Protein AF-0000000072256636 (afdb_homodimer)

InterPro domains:
  IPR011194 Uncharacterised protein family UPF0306 [PIRSF009554] (1-139)
  IPR011576 Pyridoxamine 5'-phosphate oxidase, N-terminal [PF01243] (2-122)
  IPR012349 FMN-binding split barrel [G3DSA:2.30.110.10] (3-125)

Foldseek 3Di:
DVVVQVVVVQPFFKKKKWADDPNRIDIDMFGWHQDVVQQKTKTWDACPDPVNVRLVVPQKMKIKDFDDDPPQLAGKMKTFIFGKDFDDDPVQVVSLVSVCVPDPDPCSVVTTMMIGHTAKMKMQHSPVPGRDMDIDGNVVVD/DVVVQVVVVQPFFKKKKWADDPNRIDIDMFGWHQDVVQQKTKTWDACPDPVNVRLVVPQKMKIKDFDDDPPQLAGKMKTFIFGKDFDDDPVQVVSLVSVCVPDPDPCSVVTTMMIGHTQKMKMQHSPVPGRDMDIDGNVVVD

pLDDT: mean 94.65, std 9.48, range [36.25, 98.94]

Organism: Glaesserella parasuis serovar 5 (strain SH0165) (NCBI:txid557723)

Radius of gyration: 18.42 Å; Cα contacts (8 Å, |Δi|>4): 667; chains: 2; bounding box: 42×52×39 Å

Nearest PDB structures (foldseek):
  5bnc-assembly1_B  TM=7.525E-01  e=1.285E-09  Mycolicibacterium smegmatis MC2 155
  6vna-assembly1_A  TM=7.660E-01  e=2.355E-07  Paracoccus denitrificans PD1222
  2fhq-assembly1_B  TM=7.717E-01  e=4.229E-06  Bacteroides thetaiotaomicron VPI-5482
  5jab-assembly1_B  TM=7.656E-01  e=4.504E-06  Mycobacterium tuberculosis H37Rv
  5jab-assembly2_D  TM=7.595E-01  e=6.989E-06  Mycobacterium tuberculosis H37Rv

Sequence (284 aa):
MQKRIFNFIQKKYLCTISCAKNNIPWSNAFYYVFDEDNLRLIFVTSLTTYHSQVMLENPNISGTIFVPTRFHPSLQGVQFTGKARKLEGDEKNIARELYKKEYSHELIDKLSIWEAKLEYARLIDNSLGLFSVIEWNGEEYFMQKRIFNFIQKKYLCTISCAKNNIPWSNAFYYVFDEDNLRLIFVTSLTTYHSQVMLENPNISGTIFVPTRFHPSLQGVQFTGKARKLEGDEKNIARELYKKEYSHELIDKLSIWEAKLEYARLIDNSLGLFSVIEWNGEEYF

Secondary structure (DSSP, 8-state):
-THHHHHHHHH--EEEEEEEETTEEEEEEEE-EEEGGGTEEEEEE-TTSHHHHHHHH--EEEEEEE---S-GGG-EEEEEEEEEEE--HHHHHHHHHHHHHH---GGGGTSEEEEEEEEEEEEEEGGGSTT-EEEEETTTT-/-THHHHHHHHH--EEEEEEEETTEEEEEEEE-EEEGGGTEEEEEE-TTSHHHHHHHH--EEEEEEE---S-GGG-EEEEEEEEEEE--HHHHHHHHHHHHHH---GGGGTSEEEEEEEEEEEEEEGGGSTT-EEEEETTTT-

Solvent-accessible surface area (backbone atoms only — not comparable to full-atom values): 14800 Å² total; per-residue (Å²): 120,61,58,58,52,53,53,52,55,58,75,50,47,49,31,39,45,24,29,21,55,94,35,37,26,48,36,45,75,42,62,42,40,66,40,72,93,71,43,25,37,36,35,72,47,50,74,84,40,69,66,46,51,38,32,74,75,31,33,39,24,12,17,40,36,60,63,78,70,90,54,60,59,68,38,44,36,36,34,34,33,30,37,37,43,79,49,56,71,69,61,25,53,53,50,49,51,59,41,47,74,78,44,90,53,83,60,63,79,77,34,44,44,31,36,38,36,54,41,34,38,34,28,41,34,17,77,80,35,82,80,31,71,49,71,44,53,59,66,70,81,104,122,61,58,58,51,53,53,52,55,58,74,50,48,49,31,41,46,24,31,20,54,93,35,37,28,48,37,44,74,42,62,44,40,65,40,72,94,72,42,23,38,36,35,70,48,50,74,83,40,68,67,45,52,37,31,74,75,30,32,39,25,12,19,40,36,61,62,81,70,90,53,62,60,69,38,44,36,36,34,36,33,30,38,38,43,80,50,57,71,68,61,25,54,54,51,48,51,60,44,48,74,76,42,90,53,83,60,61,79,78,34,42,46,33,34,37,35,57,41,34,39,35,29,42,33,16,76,80,35,82,81,31,70,49,72,44,53,58,66,72,78,103

Structure (mmCIF, N/CA/C/O backbone):
data_AF-0000000072256636-model_v1
#
loop_
_entity.id
_entity.type
_entity.pdbx_description
1 polymer "Pyridoxamine 5'-phosphate oxidase N-terminal domain-containing protein"
#
loop_
_atom_site.group_PDB
_atom_site.id
_atom_site.type_symbol
_atom_site.label_atom_id
_atom_site.label_alt_id
_atom_site.label_comp_id
_atom_site.label_asym_id
_atom_site.label_entity_id
_atom_site.label_seq_id
_atom_site.pdbx_PDB_ins_code
_atom_site.Cartn_x
_atom_site.Cartn_y
_atom_site.Cartn_z
_atom_site.occupancy
_atom_site.B_iso_or_equiv
_atom_site.auth_seq_id
_atom_site.auth_comp_id
_atom_site.auth_asym_id
_atom_site.auth_atom_id
_atom_site.pdbx_PDB_model_num
ATOM 1 N N . MET A 1 1 ? 20.984 14.289 0.039 1 55.97 1 MET A N 1
ATOM 2 C CA . MET A 1 1 ? 20.578 13.016 -0.55 1 55.97 1 MET A CA 1
ATOM 3 C C . MET A 1 1 ? 19.234 12.555 0.004 1 55.97 1 MET A C 1
ATOM 5 O O . MET A 1 1 ? 18.359 12.133 -0.752 1 55.97 1 MET A O 1
ATOM 9 N N . GLN A 1 2 ? 18.875 12.977 1.219 1 81.06 2 GLN A N 1
ATOM 10 C CA . GLN A 1 2 ? 17.609 12.656 1.869 1 81.06 2 GLN A CA 1
ATOM 11 C C . GLN A 1 2 ? 16.484 13.539 1.353 1 81.06 2 GLN A C 1
ATOM 13 O O . GLN A 1 2 ? 15.312 13.141 1.365 1 81.06 2 GLN A O 1
ATOM 18 N N . LYS A 1 3 ? 16.906 14.5 0.642 1 91.12 3 LYS A N 1
ATOM 19 C CA . LYS A 1 3 ? 15.93 15.453 0.118 1 91.12 3 LYS A CA 1
ATOM 20 C C . LYS A 1 3 ? 15.133 14.844 -1.035 1 91.12 3 LYS A C 1
ATOM 22 O O . LYS A 1 3 ? 13.969 15.195 -1.249 1 91.12 3 LYS A O 1
ATOM 27 N N . ARG A 1 4 ? 15.719 13.922 -1.743 1 94.75 4 ARG A N 1
ATOM 28 C CA . ARG A 1 4 ? 15.078 13.297 -2.893 1 94.75 4 ARG A CA 1
ATOM 29 C C . ARG A 1 4 ? 13.844 12.508 -2.465 1 94.75 4 ARG A C 1
ATOM 31 O O . ARG A 1 4 ? 12.828 12.492 -3.17 1 94.75 4 ARG A O 1
ATOM 38 N N . ILE A 1 5 ? 13.977 11.883 -1.295 1 97.56 5 ILE A N 1
ATOM 39 C CA . ILE A 1 5 ? 12.852 11.125 -0.763 1 97.56 5 ILE A CA 1
ATOM 40 C C . ILE A 1 5 ? 11.672 12.055 -0.49 1 97.56 5 ILE A C 1
ATOM 42 O O . ILE A 1 5 ? 10.547 11.789 -0.92 1 97.56 5 ILE A O 1
ATOM 46 N N . PHE A 1 6 ? 11.945 13.125 0.121 1 97.75 6 PHE A N 1
ATOM 47 C CA . PHE A 1 6 ? 10.898 14.055 0.524 1 97.75 6 PHE A CA 1
ATOM 48 C C . PHE A 1 6 ? 10.32 14.773 -0.688 1 97.75 6 PHE A 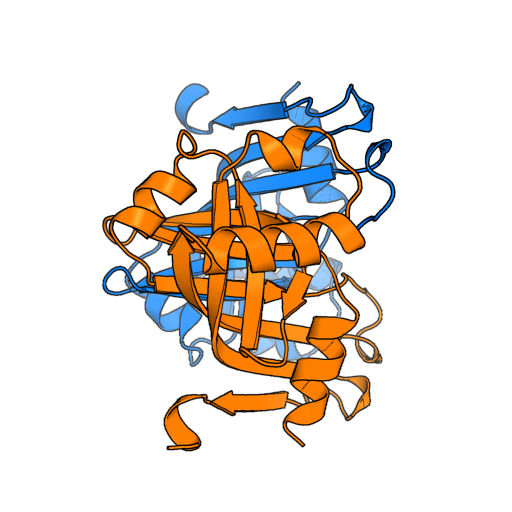C 1
ATOM 50 O O . PHE A 1 6 ? 9.117 15.039 -0.739 1 97.75 6 PHE A O 1
ATOM 57 N N . ASN A 1 7 ? 11.148 15.086 -1.691 1 97.88 7 ASN A N 1
ATOM 58 C CA . ASN A 1 7 ? 10.648 15.664 -2.938 1 97.88 7 ASN A CA 1
ATOM 59 C C . ASN A 1 7 ? 9.68 14.719 -3.645 1 97.88 7 ASN A C 1
ATOM 61 O O . ASN A 1 7 ? 8.664 15.164 -4.18 1 97.88 7 ASN A O 1
ATOM 65 N N . PHE A 1 8 ? 10.078 13.438 -3.641 1 98.44 8 PHE A N 1
ATOM 66 C CA . PHE A 1 8 ? 9.203 12.453 -4.254 1 98.44 8 PHE A CA 1
ATOM 67 C C . PHE A 1 8 ? 7.855 12.406 -3.539 1 98.44 8 PHE A C 1
ATOM 69 O O . PHE A 1 8 ? 6.805 12.461 -4.18 1 98.44 8 PHE A O 1
ATOM 76 N N . ILE A 1 9 ? 7.902 12.328 -2.191 1 98.62 9 ILE A N 1
ATOM 77 C CA . ILE A 1 9 ? 6.691 12.242 -1.384 1 98.62 9 ILE A CA 1
ATOM 78 C C . ILE A 1 9 ? 5.824 13.477 -1.627 1 98.62 9 ILE A C 1
ATOM 80 O O . ILE A 1 9 ? 4.602 13.375 -1.754 1 98.62 9 ILE A O 1
ATOM 84 N N . GLN A 1 10 ? 6.445 14.602 -1.71 1 98.31 10 GLN A N 1
ATOM 85 C CA . GLN A 1 10 ? 5.75 15.875 -1.904 1 98.31 10 GLN A CA 1
ATOM 86 C C . GLN A 1 10 ? 5.016 15.898 -3.242 1 98.31 10 GLN A C 1
ATOM 88 O O . GLN A 1 10 ? 3.939 16.484 -3.354 1 98.31 10 GLN A O 1
ATOM 93 N N . LYS A 1 11 ? 5.508 15.273 -4.27 1 97.94 11 LYS A N 1
ATOM 94 C CA . LYS A 1 11 ? 4.961 15.312 -5.625 1 97.94 11 LYS A CA 1
ATOM 95 C C . LYS A 1 11 ? 3.803 14.328 -5.773 1 97.94 11 LYS A C 1
ATOM 97 O O . LYS A 1 11 ? 3.041 14.398 -6.742 1 97.94 11 LYS A O 1
ATOM 102 N N . LYS A 1 12 ? 3.74 13.406 -4.922 1 98.38 12 LYS A N 1
ATOM 103 C CA . LYS A 1 12 ? 2.664 12.422 -4.961 1 98.38 12 LYS A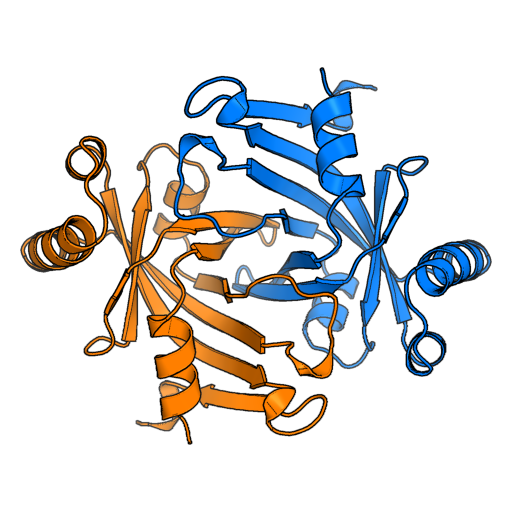 CA 1
ATOM 104 C C . LYS A 1 12 ? 1.535 12.797 -4.008 1 98.38 12 LYS A C 1
ATOM 106 O O . LYS A 1 12 ? 1.536 13.891 -3.438 1 98.38 12 LYS A O 1
ATOM 111 N N . TYR A 1 13 ? 0.453 11.969 -3.965 1 98.38 13 TYR A N 1
ATOM 112 C CA . TYR A 1 13 ? -0.71 12.438 -3.219 1 98.38 13 TYR A CA 1
ATOM 113 C C . TYR A 1 13 ? -1.551 11.266 -2.729 1 98.38 13 TYR A C 1
ATOM 115 O O . TYR A 1 13 ? -2.533 11.453 -2.008 1 98.38 13 TYR A O 1
ATOM 123 N N . LEU A 1 14 ? -1.285 10.07 -3.16 1 98.56 14 LEU A N 1
ATOM 124 C CA . LEU A 1 14 ? -2.002 8.875 -2.746 1 98.56 14 LEU A CA 1
ATOM 125 C C . LEU A 1 14 ? -1.035 7.82 -2.211 1 98.56 14 LEU A C 1
ATOM 127 O O . LEU A 1 14 ? 0.026 7.59 -2.795 1 98.56 14 LEU A O 1
ATOM 131 N N . CYS A 1 15 ? -1.38 7.191 -1.063 1 98.88 15 CYS A N 1
ATOM 132 C CA . CYS A 1 15 ? -0.514 6.191 -0.445 1 98.88 15 CYS A CA 1
ATOM 133 C C . CYS A 1 15 ? -1.332 5.047 0.138 1 98.88 15 CYS A C 1
ATOM 135 O O . CYS A 1 15 ? -2.559 5.137 0.229 1 98.88 15 CYS A O 1
ATOM 137 N N . THR A 1 16 ? -0.702 3.965 0.402 1 98.94 16 THR A N 1
ATOM 138 C CA . THR A 1 16 ? -1.215 2.936 1.299 1 98.94 16 THR A CA 1
ATOM 139 C C . THR A 1 16 ? -0.688 3.141 2.717 1 98.94 16 THR A C 1
ATOM 141 O O . THR A 1 16 ? 0.497 3.424 2.908 1 98.94 16 THR A O 1
ATOM 144 N N . ILE A 1 17 ? -1.495 3.074 3.656 1 98.94 17 ILE A N 1
ATOM 145 C CA . ILE A 1 17 ? -1.116 2.988 5.062 1 98.94 17 ILE A CA 1
ATOM 146 C C . ILE A 1 17 ? -1.652 1.69 5.664 1 98.94 17 ILE A C 1
ATOM 148 O O . ILE A 1 17 ? -2.826 1.356 5.488 1 98.94 17 ILE A O 1
ATOM 152 N N . SER A 1 18 ? -0.798 0.987 6.344 1 98.94 18 SER A N 1
ATOM 153 C CA . SER A 1 18 ? -1.174 -0.273 6.977 1 98.94 18 SER A CA 1
ATOM 154 C C . SER A 1 18 ? -0.986 -0.21 8.492 1 98.94 18 SER A C 1
ATOM 156 O O . SER A 1 18 ? 0.006 0.338 8.977 1 98.94 18 SER A O 1
ATOM 158 N N . CYS A 1 19 ? -1.92 -0.678 9.188 1 98.94 19 CYS A N 1
ATOM 159 C CA . CYS A 1 19 ? -1.875 -0.867 10.633 1 98.94 19 CYS A CA 1
ATOM 160 C C . CYS A 1 19 ? -2.006 -2.342 11 1 98.94 19 CYS A C 1
ATOM 162 O O . CYS A 1 19 ? -2.102 -3.195 10.117 1 98.94 19 CYS A O 1
ATOM 164 N N . ALA A 1 20 ? -1.852 -2.666 12.328 1 98.88 20 ALA A N 1
ATOM 165 C CA . ALA A 1 20 ? -1.933 -4.074 12.703 1 98.88 20 ALA A CA 1
ATOM 166 C C . ALA A 1 20 ? -2.57 -4.242 14.078 1 98.88 20 ALA A C 1
ATOM 168 O O . ALA A 1 20 ? -2.307 -3.455 14.992 1 98.88 20 ALA A O 1
ATOM 169 N N . LYS A 1 21 ? -3.398 -5.168 14.164 1 98.69 21 LYS A N 1
ATOM 170 C CA . LYS A 1 21 ? -3.969 -5.637 15.422 1 98.69 21 LYS A CA 1
ATOM 171 C C . LYS A 1 21 ? -3.85 -7.152 15.555 1 98.69 21 LYS A C 1
ATOM 173 O O . LYS A 1 21 ? -4.207 -7.891 14.633 1 98.69 21 LYS A O 1
ATOM 178 N N . ASN A 1 22 ? -3.271 -7.68 16.672 1 98.06 22 ASN A N 1
ATOM 179 C CA . ASN A 1 22 ? -3.066 -9.109 16.875 1 98.06 22 ASN A CA 1
ATOM 180 C C . ASN A 1 22 ? -2.25 -9.734 15.758 1 98.06 22 ASN A C 1
ATOM 182 O O . ASN A 1 22 ? -2.566 -10.828 15.289 1 98.06 22 ASN A O 1
ATOM 186 N N . ASN A 1 23 ? -1.327 -8.992 15.281 1 98.19 23 ASN A N 1
ATOM 187 C CA . ASN A 1 23 ? -0.403 -9.398 14.227 1 98.19 23 ASN A CA 1
ATOM 188 C C . ASN A 1 23 ? -1.128 -9.633 12.906 1 98.19 23 ASN A C 1
ATOM 190 O O . ASN A 1 23 ? -0.627 -10.352 12.039 1 98.19 23 ASN A O 1
ATOM 194 N N . ILE A 1 24 ? -2.336 -9.094 12.758 1 98.75 24 ILE A N 1
ATOM 195 C CA . ILE A 1 24 ? -3.062 -9.102 11.492 1 98.75 24 ILE A CA 1
ATOM 196 C C . ILE A 1 24 ? -3.037 -7.707 10.867 1 98.75 24 ILE A C 1
ATOM 198 O O . ILE A 1 24 ? -3.584 -6.758 11.438 1 98.75 24 ILE A O 1
ATOM 202 N N . PRO A 1 25 ? -2.396 -7.602 9.742 1 98.88 25 PRO A N 1
ATOM 203 C CA . PRO A 1 25 ? -2.322 -6.277 9.125 1 98.88 25 PRO A CA 1
ATOM 204 C C . PRO A 1 25 ? -3.617 -5.883 8.414 1 98.88 25 PRO A C 1
ATOM 206 O O . PRO A 1 25 ? -4.402 -6.75 8.031 1 98.88 25 PRO A O 1
ATOM 209 N N . TRP A 1 26 ? -3.875 -4.652 8.305 1 98.94 26 TRP A N 1
ATOM 210 C CA . TRP A 1 26 ? -4.98 -4.02 7.594 1 98.94 26 TRP A CA 1
ATOM 211 C C . TRP A 1 26 ? -4.5 -2.795 6.824 1 98.94 26 TRP A C 1
ATOM 213 O O . TRP A 1 26 ? -3.869 -1.902 7.395 1 98.94 26 TRP A O 1
ATOM 223 N N . SER A 1 27 ? -4.777 -2.766 5.492 1 98.94 27 SER A N 1
ATOM 224 C CA . SER A 1 27 ? -4.227 -1.728 4.625 1 98.94 27 SER A CA 1
ATOM 225 C C . SER A 1 27 ? -5.336 -0.908 3.975 1 98.94 27 SER A C 1
ATOM 227 O O . SER A 1 27 ? -6.359 -1.456 3.562 1 98.94 27 SER A O 1
ATOM 229 N N . ASN A 1 28 ? -5.141 0.323 3.879 1 98.69 28 ASN A N 1
ATOM 230 C CA . ASN A 1 28 ? -6.055 1.257 3.223 1 98.69 28 ASN A CA 1
ATOM 231 C C . ASN A 1 28 ? -5.297 2.301 2.408 1 98.69 28 ASN A C 1
ATOM 233 O O . ASN A 1 28 ? -4.145 2.621 2.717 1 98.69 28 ASN A O 1
ATOM 237 N N . ALA A 1 29 ? -5.938 2.785 1.416 1 98.5 29 ALA A N 1
ATOM 238 C CA . ALA A 1 29 ? -5.379 3.887 0.637 1 98.5 29 ALA A CA 1
ATOM 239 C C . ALA A 1 29 ? -5.926 5.23 1.115 1 98.5 29 ALA A C 1
ATOM 241 O O . ALA A 1 29 ? -7.105 5.344 1.447 1 98.5 29 ALA A O 1
ATOM 242 N N . PHE A 1 30 ? -5.059 6.242 1.095 1 98.06 30 PHE A N 1
ATOM 243 C CA . PHE A 1 30 ? -5.445 7.582 1.517 1 98.06 30 PHE A CA 1
ATOM 244 C C . PHE A 1 30 ? -4.859 8.633 0.585 1 98.06 30 PHE A C 1
ATOM 246 O O . PHE A 1 30 ? -3.703 8.523 0.165 1 98.06 30 PHE A O 1
ATOM 253 N N . TYR A 1 31 ? -5.68 9.586 0.272 1 97.62 31 TYR A N 1
ATOM 254 C CA . TYR A 1 31 ? -5.09 10.852 -0.167 1 97.62 31 TYR A CA 1
ATOM 255 C C . TYR A 1 31 ? -4.395 11.562 0.989 1 97.62 31 TYR A C 1
ATOM 257 O O . TYR A 1 31 ? -4.922 11.602 2.104 1 97.62 31 TYR A O 1
ATOM 265 N N . TYR A 1 32 ? -3.197 12.094 0.683 1 98.5 32 TYR A N 1
ATOM 266 C CA . TYR A 1 32 ? -2.463 12.742 1.763 1 98.5 32 TYR A CA 1
ATOM 267 C C . TYR A 1 32 ? -1.908 14.086 1.312 1 98.5 32 TYR A C 1
ATOM 269 O O . TYR A 1 32 ? -1.84 14.367 0.114 1 98.5 32 TYR A O 1
ATOM 277 N N . VAL A 1 33 ? -1.66 14.922 2.299 1 98.38 33 VAL A N 1
ATOM 278 C CA . VAL A 1 33 ? -0.799 16.094 2.145 1 98.38 33 VAL A CA 1
ATOM 279 C C . VAL A 1 33 ? 0.485 15.898 2.949 1 98.38 33 VAL A C 1
ATOM 281 O O . VAL A 1 33 ? 0.44 15.5 4.113 1 98.38 33 VAL A O 1
ATOM 284 N N . PHE A 1 34 ? 1.569 16.109 2.27 1 98.75 34 PHE A N 1
ATOM 285 C CA . PHE A 1 34 ? 2.844 16 2.969 1 98.75 34 PHE A CA 1
ATOM 286 C C . PHE A 1 34 ? 3.219 17.312 3.635 1 98.75 34 PHE A C 1
ATOM 288 O O . PHE A 1 34 ? 3.322 18.344 2.967 1 98.75 34 PHE A O 1
ATOM 295 N N . ASP A 1 35 ? 3.279 17.281 4.922 1 98.44 35 ASP A N 1
ATOM 296 C CA . ASP A 1 35 ? 3.791 18.391 5.727 1 98.44 35 ASP A CA 1
ATOM 297 C C . ASP A 1 35 ? 5.281 18.219 6.016 1 98.44 35 ASP A C 1
ATOM 299 O O . ASP A 1 35 ? 5.656 17.641 7.035 1 98.44 35 ASP A O 1
ATOM 303 N N . GLU A 1 36 ? 6.121 18.734 5.16 1 96.5 36 GLU A N 1
ATOM 304 C CA . GLU A 1 36 ? 7.562 18.484 5.207 1 96.5 36 GLU A CA 1
ATOM 305 C C . GLU A 1 36 ? 8.172 19.062 6.484 1 96.5 36 GLU A C 1
ATOM 307 O O . GLU A 1 36 ? 9.094 18.469 7.051 1 96.5 36 GLU A O 1
ATOM 312 N N . ASP A 1 37 ? 7.672 20.156 6.953 1 95.38 37 ASP A N 1
ATOM 313 C CA . ASP A 1 37 ? 8.211 20.797 8.148 1 95.38 37 ASP A CA 1
ATOM 314 C C . ASP A 1 37 ? 8.109 19.875 9.359 1 95.38 37 ASP A C 1
ATOM 316 O O . ASP A 1 37 ? 8.961 19.922 10.25 1 95.38 37 ASP A O 1
ATOM 320 N N . ASN A 1 38 ? 7.102 19.062 9.367 1 96.62 38 ASN A N 1
ATOM 321 C CA . ASN A 1 38 ? 6.891 18.172 10.492 1 96.62 38 ASN A CA 1
ATOM 322 C C . ASN A 1 38 ? 7.102 16.703 10.102 1 96.62 38 ASN A C 1
ATOM 324 O O . ASN A 1 38 ? 6.836 15.805 10.898 1 96.62 38 ASN A O 1
ATOM 328 N N . LEU A 1 39 ? 7.512 16.453 8.828 1 97.38 39 LEU A N 1
ATOM 329 C CA . LEU A 1 39 ? 7.785 15.141 8.273 1 97.38 39 LEU A CA 1
ATOM 330 C C . LEU A 1 39 ? 6.625 14.188 8.539 1 97.38 39 LEU A C 1
ATOM 332 O O . LEU A 1 39 ? 6.832 13.086 9.055 1 97.38 39 LEU A O 1
ATOM 336 N N . ARG A 1 40 ? 5.48 14.609 8.102 1 98.62 40 ARG A N 1
ATOM 337 C CA . ARG A 1 40 ? 4.266 13.82 8.32 1 98.62 40 ARG A CA 1
ATOM 338 C C . ARG A 1 40 ? 3.355 13.875 7.102 1 98.62 40 ARG A C 1
ATOM 340 O O . ARG A 1 40 ? 3.361 14.852 6.355 1 98.62 40 ARG A O 1
ATOM 347 N N . LEU A 1 41 ? 2.668 12.797 6.879 1 98.94 41 LEU A N 1
ATOM 348 C CA . LEU A 1 41 ? 1.537 12.758 5.957 1 98.94 41 LEU A CA 1
ATOM 349 C C . LEU A 1 41 ? 0.231 13.055 6.688 1 98.94 41 LEU A C 1
ATOM 351 O O . LEU A 1 41 ? -0.096 12.391 7.676 1 98.94 41 LEU A O 1
ATOM 355 N N . ILE A 1 42 ? -0.49 14.031 6.266 1 98.81 42 ILE A N 1
ATOM 356 C CA . ILE A 1 42 ? -1.809 14.344 6.805 1 98.81 42 ILE A CA 1
ATOM 357 C C . ILE A 1 42 ? -2.885 13.664 5.961 1 98.81 42 ILE A C 1
ATOM 359 O O . ILE A 1 42 ? -2.846 13.727 4.727 1 98.81 42 ILE A O 1
ATOM 363 N N . PHE A 1 43 ? -3.807 13 6.613 1 98.5 43 PHE A N 1
ATOM 364 C CA . PHE A 1 43 ? -4.922 12.359 5.918 1 98.5 43 PHE A CA 1
ATOM 365 C C . PHE A 1 43 ? -6.184 12.398 6.773 1 98.5 43 PHE A C 1
ATOM 367 O O . PHE A 1 43 ? -6.133 12.781 7.945 1 98.5 43 PHE A O 1
ATOM 374 N N . VAL A 1 44 ? -7.32 12.07 6.141 1 97.69 44 VAL A N 1
ATOM 375 C CA . VAL A 1 44 ? -8.602 12.172 6.832 1 97.69 44 VAL A CA 1
ATOM 376 C C . VAL A 1 44 ? -9.352 10.844 6.719 1 97.69 44 VAL A C 1
ATOM 378 O O . VAL A 1 44 ? -9.289 10.172 5.688 1 97.69 44 VAL A O 1
ATOM 381 N N . THR A 1 45 ? -9.938 10.477 7.766 1 97.06 45 THR A N 1
ATOM 382 C CA . THR A 1 45 ? -10.773 9.281 7.789 1 97.06 45 THR A CA 1
ATOM 383 C C . THR A 1 45 ? -11.773 9.344 8.938 1 97.06 45 THR A C 1
ATOM 385 O O . THR A 1 45 ? -11.602 10.125 9.875 1 97.06 45 THR A O 1
ATOM 388 N N . SER A 1 46 ? -12.797 8.57 8.844 1 96.19 46 SER A N 1
ATOM 389 C CA . SER A 1 46 ? -13.805 8.508 9.898 1 96.19 46 SER A CA 1
ATOM 390 C C . SER A 1 46 ? -13.312 7.703 11.094 1 96.19 46 SER A C 1
ATOM 392 O O . SER A 1 46 ? -12.594 6.715 10.93 1 96.19 46 SER A O 1
ATOM 394 N N . LEU A 1 47 ? -13.789 8 12.266 1 96.12 47 LEU A N 1
ATOM 395 C CA . LEU A 1 47 ? -13.43 7.301 13.492 1 96.12 47 LEU A CA 1
ATOM 396 C C . LEU A 1 47 ? -14.141 5.957 13.578 1 96.12 47 LEU A C 1
ATOM 398 O O . LEU A 1 47 ? -13.797 5.117 14.422 1 96.12 47 LEU A O 1
ATOM 402 N N . THR A 1 48 ? -15.047 5.746 12.711 1 96 48 THR A N 1
ATOM 403 C CA . THR A 1 48 ? -15.828 4.516 12.789 1 96 48 THR A CA 1
ATOM 404 C C . THR A 1 48 ? -15.195 3.418 11.938 1 96 48 THR A C 1
ATOM 406 O O . THR A 1 48 ? -15.633 2.266 11.977 1 96 48 THR A O 1
ATOM 409 N N . THR A 1 49 ? -14.211 3.773 11.164 1 96.62 49 THR A N 1
ATOM 410 C CA . THR A 1 49 ? -13.562 2.781 10.32 1 96.62 49 THR A CA 1
ATOM 411 C C . THR A 1 49 ? -12.695 1.844 11.148 1 96.62 49 THR A C 1
ATOM 413 O O . THR A 1 49 ? -12.234 2.213 12.234 1 96.62 49 THR A O 1
ATOM 416 N N . TYR A 1 50 ? -12.469 0.682 10.672 1 98.06 50 TYR A N 1
ATOM 417 C CA . TYR A 1 50 ? -11.648 -0.31 11.359 1 98.06 50 TYR A CA 1
ATOM 418 C C . TYR A 1 50 ? -10.227 0.195 11.555 1 98.06 50 TYR A C 1
ATOM 420 O O . TYR A 1 50 ? -9.664 0.081 12.641 1 98.06 50 TYR A O 1
ATOM 428 N N . HIS A 1 51 ? -9.656 0.755 10.508 1 98.56 51 HIS A N 1
ATOM 429 C CA . HIS A 1 51 ? -8.273 1.213 10.609 1 98.56 51 HIS A CA 1
ATOM 430 C C . HIS A 1 51 ? -8.133 2.311 11.664 1 98.56 51 HIS A C 1
ATOM 432 O O . HIS A 1 51 ? -7.113 2.395 12.352 1 98.56 51 HIS A O 1
ATOM 438 N N . SER A 1 52 ? -9.055 3.219 11.758 1 98.38 52 SER A N 1
ATOM 439 C CA . SER A 1 52 ? -8.969 4.258 12.781 1 98.38 52 SER A CA 1
ATOM 440 C C . SER A 1 52 ? -8.969 3.652 14.188 1 98.38 52 SER A C 1
ATOM 442 O O . SER A 1 52 ? -8.195 4.074 15.047 1 98.38 52 SER A O 1
ATOM 444 N N . GLN A 1 53 ? -9.836 2.662 14.398 1 98.5 53 GLN A N 1
ATOM 445 C CA . GLN A 1 53 ? -9.898 1.995 15.695 1 98.5 53 GLN A CA 1
ATOM 446 C C . GLN A 1 53 ? -8.578 1.295 16.016 1 98.5 53 GLN A C 1
ATOM 448 O O . GLN A 1 53 ? -8.086 1.366 17.141 1 98.5 53 GLN A O 1
ATOM 453 N N . VAL A 1 54 ? -8 0.652 15.086 1 98.81 54 VAL A N 1
ATOM 454 C CA . VAL A 1 54 ? -6.73 -0.042 15.258 1 98.81 54 VAL A CA 1
ATOM 455 C C . VAL A 1 54 ? -5.629 0.969 15.57 1 98.81 54 VAL A C 1
ATOM 457 O O . VAL A 1 54 ? -4.844 0.775 16.5 1 98.81 54 VAL A O 1
ATOM 460 N N . MET A 1 55 ? -5.594 2.068 14.781 1 98.75 55 MET A N 1
ATOM 461 C CA . MET A 1 55 ? -4.527 3.057 14.914 1 98.75 55 MET A CA 1
ATOM 462 C C . MET A 1 55 ? -4.621 3.777 16.266 1 98.75 55 MET A C 1
ATOM 464 O O . MET A 1 55 ? -3.609 4.219 16.797 1 98.75 55 MET A O 1
ATOM 468 N N . LEU A 1 56 ? -5.859 3.879 16.844 1 98.62 56 LEU A N 1
ATOM 469 C CA . LEU A 1 56 ? -6.02 4.457 18.172 1 98.62 56 LEU A CA 1
ATOM 470 C C . LEU A 1 56 ? -5.363 3.574 19.219 1 98.62 56 LEU A C 1
ATOM 472 O O . LEU A 1 56 ? -4.84 4.078 20.219 1 98.62 56 LEU A O 1
ATOM 476 N N . GLU A 1 57 ? -5.344 2.293 19 1 98.5 57 GLU A N 1
ATOM 477 C CA . GLU A 1 57 ? -4.809 1.327 19.953 1 98.5 57 GLU A CA 1
ATOM 478 C C . GLU A 1 57 ? -3.334 1.045 19.688 1 98.5 57 GLU A C 1
ATOM 480 O O . GLU A 1 57 ? -2.559 0.821 20.609 1 98.5 57 GLU A O 1
ATOM 485 N N . ASN A 1 58 ? -2.934 0.996 18.484 1 98.75 58 ASN A N 1
ATOM 486 C CA . ASN A 1 58 ? -1.585 0.715 18 1 98.75 58 ASN A CA 1
ATOM 487 C C . ASN A 1 58 ? -1.151 1.717 16.938 1 98.75 58 ASN A C 1
ATOM 489 O O . ASN A 1 58 ? -1.523 1.588 15.773 1 98.75 58 ASN A O 1
ATOM 493 N N . PRO A 1 59 ? -0.359 2.686 17.344 1 98.88 59 PRO A N 1
ATOM 494 C CA . PRO A 1 59 ? -0.048 3.779 16.422 1 98.88 59 PRO A CA 1
ATOM 495 C C . PRO A 1 59 ? 0.947 3.373 15.328 1 98.88 59 PRO A C 1
ATOM 497 O O . PRO A 1 59 ? 1.203 4.145 14.398 1 98.88 59 PRO A O 1
ATOM 500 N N . ASN A 1 60 ? 1.581 2.168 15.445 1 98.94 60 ASN A N 1
ATOM 501 C CA . ASN A 1 60 ? 2.562 1.733 14.461 1 98.94 60 ASN A CA 1
ATOM 502 C C . ASN A 1 60 ? 1.926 1.538 13.086 1 98.94 60 ASN A C 1
ATOM 504 O O . ASN A 1 60 ? 0.927 0.828 12.953 1 98.94 60 ASN A O 1
ATOM 508 N N . ILE A 1 61 ? 2.494 2.182 12.078 1 98.94 61 ILE A N 1
ATOM 509 C CA . ILE A 1 61 ? 1.987 2.041 10.719 1 98.94 61 ILE A CA 1
ATOM 510 C C . ILE A 1 61 ? 3.152 1.852 9.75 1 98.94 61 ILE A C 1
ATOM 512 O O . ILE A 1 61 ? 4.305 2.119 10.102 1 98.94 61 ILE A O 1
ATOM 516 N N . SER A 1 62 ? 2.926 1.381 8.594 1 98.94 62 SER A N 1
ATOM 517 C CA . SER A 1 62 ? 3.809 1.331 7.434 1 98.94 62 SER A CA 1
ATOM 518 C C . SER A 1 62 ? 3.051 1.644 6.145 1 98.94 62 SER A C 1
ATOM 520 O O . SER A 1 62 ? 1.82 1.725 6.148 1 98.94 62 SER A O 1
ATOM 522 N N . GLY A 1 63 ? 3.783 1.87 5.066 1 98.94 63 GLY A N 1
ATOM 523 C CA . GLY A 1 63 ? 3.07 2.16 3.832 1 98.94 63 GLY A CA 1
ATOM 524 C C . GLY A 1 63 ? 3.99 2.318 2.635 1 98.94 63 GLY A C 1
ATOM 525 O O . GLY A 1 63 ? 5.199 2.109 2.744 1 98.94 63 GLY A O 1
ATOM 526 N N . THR A 1 64 ? 3.344 2.545 1.517 1 98.94 64 THR A N 1
ATOM 527 C CA . THR A 1 64 ? 4.051 2.795 0.265 1 98.94 64 THR A CA 1
ATOM 528 C C . THR A 1 64 ? 3.422 3.967 -0.486 1 98.94 64 THR A C 1
ATOM 530 O O . THR A 1 64 ? 2.254 4.293 -0.271 1 98.94 64 THR A O 1
ATOM 533 N N . ILE A 1 65 ? 4.215 4.598 -1.248 1 98.94 65 ILE A N 1
ATOM 534 C CA . ILE A 1 65 ? 3.814 5.633 -2.193 1 98.94 65 ILE A CA 1
ATOM 535 C C . ILE A 1 65 ? 4.457 5.367 -3.555 1 98.94 65 ILE A C 1
ATOM 537 O O . ILE A 1 65 ? 5.684 5.332 -3.672 1 98.94 65 ILE A O 1
ATOM 541 N N . PHE A 1 66 ? 3.613 5.18 -4.59 1 98.5 66 PHE A N 1
ATOM 542 C CA . PHE A 1 66 ? 4.172 4.984 -5.926 1 98.5 66 PHE A CA 1
ATOM 543 C C . PHE A 1 66 ? 3.109 5.215 -6.992 1 98.5 66 PHE A C 1
ATOM 545 O O . PHE A 1 66 ? 1.919 5.305 -6.684 1 98.5 66 PHE A O 1
ATOM 552 N N . VAL A 1 67 ? 3.547 5.414 -8.203 1 96.38 67 VAL A N 1
ATOM 553 C CA . VAL A 1 67 ? 2.742 5.328 -9.422 1 96.38 67 VAL A CA 1
ATOM 554 C C . VAL A 1 67 ? 3.168 4.113 -10.234 1 96.38 67 VAL A C 1
ATOM 556 O O . VAL A 1 67 ? 4.324 4.008 -10.648 1 96.38 67 VAL A O 1
ATOM 559 N N . PRO A 1 68 ? 2.16 3.234 -10.453 1 96.94 68 PRO A N 1
ATOM 560 C CA . PRO A 1 68 ? 2.535 2.029 -11.195 1 96.94 68 PRO A CA 1
ATOM 561 C C . PRO A 1 68 ? 3.102 2.338 -12.578 1 96.94 68 PRO A C 1
ATOM 563 O O . PRO A 1 68 ? 2.611 3.24 -13.258 1 96.94 68 PRO A O 1
ATOM 566 N N . THR A 1 69 ? 4.152 1.615 -12.938 1 95.94 69 THR A N 1
ATOM 567 C CA . THR A 1 69 ? 4.746 1.723 -14.266 1 95.94 69 THR A CA 1
ATOM 568 C C . THR A 1 69 ? 5.25 0.364 -14.75 1 95.94 69 THR A C 1
ATOM 570 O O . THR A 1 69 ? 5.73 -0.442 -13.945 1 95.94 69 THR A O 1
ATOM 573 N N . ARG A 1 70 ? 5.168 0.126 -16.047 1 92.44 70 ARG A N 1
ATOM 574 C CA . ARG A 1 70 ? 5.746 -1.072 -16.641 1 92.44 70 ARG A CA 1
ATOM 575 C C . ARG A 1 70 ? 7.125 -0.78 -17.234 1 92.44 70 ARG A C 1
ATOM 577 O O . ARG A 1 70 ? 7.828 -1.695 -17.656 1 92.44 70 ARG A O 1
ATOM 584 N N . PHE A 1 71 ? 7.441 0.481 -17.234 1 92 71 PHE A N 1
ATOM 585 C CA . PHE A 1 71 ? 8.758 0.892 -17.703 1 92 71 PHE A CA 1
ATOM 586 C C . PHE A 1 71 ? 9.75 0.955 -16.547 1 92 71 PHE A C 1
ATOM 588 O O . PHE A 1 71 ? 9.922 2.004 -15.922 1 92 71 PHE A O 1
ATOM 595 N N . HIS A 1 72 ? 10.508 -0.069 -16.312 1 89 72 HIS A N 1
ATOM 596 C CA . HIS A 1 72 ? 11.312 -0.308 -15.125 1 89 72 HIS A CA 1
ATOM 597 C C . HIS A 1 72 ? 12.297 0.831 -14.891 1 89 72 HIS A C 1
ATOM 599 O O . HIS A 1 72 ? 12.492 1.259 -13.75 1 89 72 HIS A O 1
ATOM 605 N N . PRO A 1 73 ? 12.875 1.38 -15.922 1 91.06 73 PRO A N 1
ATOM 606 C CA . PRO A 1 73 ? 13.82 2.469 -15.695 1 91.06 73 PRO A CA 1
ATOM 607 C C . PRO A 1 73 ? 13.18 3.686 -15.031 1 91.06 73 PRO A C 1
ATOM 609 O O . PRO A 1 73 ? 13.883 4.523 -14.461 1 91.06 73 PRO A O 1
ATOM 612 N N . SER A 1 74 ? 11.844 3.768 -15.07 1 94.44 74 SER A N 1
ATOM 613 C CA . SER A 1 74 ? 11.172 4.918 -14.477 1 94.44 74 SER A CA 1
ATOM 614 C C . SER A 1 74 ? 10.578 4.566 -13.117 1 94.44 74 SER A C 1
ATOM 616 O O . SER A 1 74 ? 9.953 5.41 -12.469 1 94.44 74 SER A O 1
ATOM 618 N N . LEU A 1 75 ? 10.836 3.348 -12.703 1 95.69 75 LEU A N 1
ATOM 619 C CA . LEU A 1 75 ? 10.258 2.891 -11.445 1 95.69 75 LEU A CA 1
ATOM 620 C C . LEU A 1 75 ? 10.766 3.729 -10.273 1 95.69 75 LEU A C 1
ATOM 622 O O . LEU A 1 75 ? 11.977 3.879 -10.094 1 95.69 75 LEU A O 1
ATOM 626 N N . GLN A 1 76 ? 9.859 4.32 -9.586 1 97.75 76 GLN A N 1
ATOM 627 C CA . GLN A 1 76 ? 10.094 5.012 -8.328 1 97.75 76 GLN A CA 1
ATOM 628 C C . GLN A 1 76 ? 9.023 4.66 -7.297 1 97.75 76 GLN A C 1
ATOM 630 O O . GLN A 1 76 ? 7.848 4.531 -7.641 1 97.75 76 GLN A O 1
ATOM 635 N N . GLY A 1 77 ? 9.398 4.496 -6.086 1 98.44 77 GLY A N 1
ATOM 636 C CA . GLY A 1 77 ? 8.453 4.238 -5.012 1 98.44 77 GLY A CA 1
ATOM 637 C C . GLY A 1 77 ? 9.062 4.398 -3.631 1 98.44 77 GLY A C 1
ATOM 638 O O . GLY A 1 77 ? 10.234 4.07 -3.424 1 98.44 77 GLY A O 1
ATOM 639 N N . VAL A 1 78 ? 8.281 4.883 -2.777 1 98.69 78 VAL A N 1
ATOM 640 C CA . VAL A 1 78 ? 8.703 5.031 -1.389 1 98.69 78 VAL A CA 1
ATOM 641 C C . VAL A 1 78 ? 8.062 3.943 -0.531 1 98.69 78 VAL A C 1
ATOM 643 O O . VAL A 1 78 ? 6.879 3.633 -0.69 1 98.69 78 VAL A O 1
ATOM 646 N N . GLN A 1 79 ? 8.844 3.34 0.275 1 98.81 79 GLN A N 1
ATOM 647 C CA . GLN A 1 79 ? 8.43 2.543 1.426 1 98.81 79 GLN A CA 1
ATOM 648 C C . GLN A 1 79 ? 8.688 3.289 2.732 1 98.81 79 GLN A C 1
ATOM 650 O O . GLN A 1 79 ? 9.742 3.904 2.902 1 98.81 79 GLN A O 1
ATOM 655 N N . PHE A 1 80 ? 7.684 3.223 3.701 1 98.88 80 PHE A N 1
ATOM 656 C CA . PHE A 1 80 ? 7.922 4.008 4.906 1 98.88 80 PHE A CA 1
ATOM 657 C C . PHE A 1 80 ? 7.301 3.336 6.125 1 98.88 80 PHE A C 1
ATOM 659 O O . PHE A 1 80 ? 6.457 2.449 5.984 1 98.88 80 PHE A O 1
ATOM 666 N N . THR A 1 81 ? 7.785 3.689 7.293 1 98.88 81 THR A N 1
ATOM 667 C CA . THR A 1 81 ? 7.164 3.416 8.586 1 98.88 81 THR A CA 1
ATOM 668 C C . THR A 1 81 ? 6.941 4.711 9.359 1 98.88 81 THR A C 1
ATOM 670 O O . THR A 1 81 ? 7.504 5.75 9.016 1 98.88 81 THR A O 1
ATOM 673 N N . GLY A 1 82 ? 6.086 4.594 10.32 1 98.75 82 GLY A N 1
ATOM 674 C CA . GLY A 1 82 ? 5.816 5.758 11.156 1 98.75 82 GLY A CA 1
ATOM 675 C C . GLY A 1 82 ? 4.781 5.496 12.234 1 98.75 82 GLY A C 1
ATOM 676 O O . GLY A 1 82 ? 4.488 4.344 12.555 1 98.75 82 GLY A O 1
ATOM 677 N N . LYS A 1 83 ? 4.258 6.598 12.781 1 98.88 83 LYS A N 1
ATOM 678 C CA . LYS A 1 83 ? 3.223 6.566 13.805 1 98.88 83 LYS A CA 1
ATOM 679 C C . LYS A 1 83 ? 1.992 7.355 13.375 1 98.88 83 LYS A C 1
ATOM 681 O O . LYS A 1 83 ? 2.105 8.516 12.961 1 98.88 83 LYS A O 1
ATOM 686 N N . ALA A 1 84 ? 0.885 6.719 13.477 1 98.88 84 ALA A N 1
ATOM 687 C CA . ALA A 1 84 ? -0.378 7.406 13.227 1 98.88 84 ALA A CA 1
ATOM 688 C C . ALA A 1 84 ? -0.935 8.023 14.508 1 98.88 84 ALA A C 1
ATOM 690 O O . ALA A 1 84 ? -0.844 7.422 15.578 1 98.88 84 ALA A O 1
ATOM 691 N N . ARG A 1 85 ? -1.495 9.172 14.336 1 98.81 85 ARG A N 1
ATOM 692 C CA . ARG A 1 85 ? -2.117 9.844 15.469 1 98.81 85 ARG A CA 1
ATOM 693 C C . A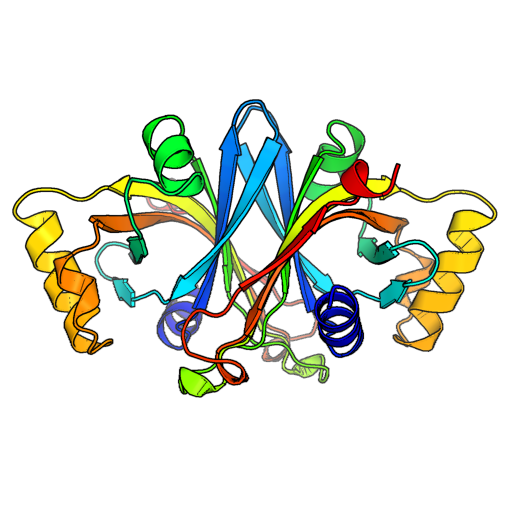RG A 1 85 ? -3.285 10.719 15.016 1 98.81 85 ARG A C 1
ATOM 695 O O . ARG A 1 85 ? -3.164 11.469 14.047 1 98.81 85 ARG A O 1
ATOM 702 N N . LYS A 1 86 ? -4.395 10.555 15.75 1 98.81 86 LYS A N 1
ATOM 703 C CA . LYS A 1 86 ? -5.492 11.5 15.555 1 98.81 86 LYS A CA 1
ATOM 704 C C . LYS A 1 86 ? -5.156 12.859 16.156 1 98.81 86 LYS A C 1
ATOM 706 O O . LYS A 1 86 ? -4.82 12.969 17.328 1 98.81 86 LYS A O 1
ATOM 711 N N . LEU A 1 87 ? -5.281 13.867 15.289 1 98.62 87 LEU A N 1
ATOM 712 C CA . LEU A 1 87 ? -4.906 15.203 15.75 1 98.62 87 LEU A CA 1
ATOM 713 C C . LEU A 1 87 ? -6.066 15.875 16.469 1 98.62 87 LEU A C 1
ATOM 715 O O . LEU A 1 87 ? -7.234 15.586 16.188 1 98.62 87 LEU A O 1
ATOM 719 N N . GLU A 1 88 ? -5.723 16.719 17.438 1 98.31 88 GLU A N 1
ATOM 720 C CA . GLU A 1 88 ? -6.703 17.469 18.219 1 98.31 88 GLU A CA 1
ATOM 721 C C . GLU A 1 88 ? -6.27 18.906 18.422 1 98.31 88 GLU A C 1
ATOM 723 O O . GLU A 1 88 ? -5.121 19.266 18.156 1 98.31 88 GLU A O 1
ATOM 728 N N . GLY A 1 89 ? -7.223 19.797 18.734 1 97.5 89 GLY A N 1
ATOM 729 C CA . GLY A 1 89 ? -6.938 21.172 19.094 1 97.5 89 GLY A CA 1
ATOM 730 C C . GLY A 1 89 ? -6.32 21.953 17.953 1 97.5 89 GLY A C 1
ATOM 731 O O . GLY A 1 89 ? -6.766 21.859 16.812 1 97.5 89 GLY A O 1
ATOM 732 N N . ASP A 1 90 ? -5.27 22.719 18.266 1 97.94 90 ASP A N 1
ATOM 733 C CA . ASP A 1 90 ? -4.648 23.625 17.297 1 97.94 90 ASP A CA 1
ATOM 734 C C . ASP A 1 90 ? -3.938 22.844 16.188 1 97.94 90 ASP A C 1
ATOM 736 O O . ASP A 1 90 ? -3.955 23.25 15.023 1 97.94 90 ASP A O 1
ATOM 740 N N . GLU A 1 91 ? -3.34 21.797 16.594 1 97.88 91 GLU A N 1
ATOM 741 C CA . GLU A 1 91 ? -2.654 20.969 15.602 1 97.88 91 GLU A CA 1
ATOM 742 C C . GLU A 1 91 ? -3.629 20.453 14.555 1 97.88 91 GLU A C 1
ATOM 744 O O . GLU A 1 91 ? -3.312 20.422 13.359 1 97.88 91 GLU A O 1
ATOM 749 N N . LYS A 1 92 ? -4.766 20 15.109 1 97.94 92 LYS A N 1
ATOM 750 C CA . LYS A 1 92 ? -5.824 19.547 14.203 1 97.94 92 LYS A CA 1
ATOM 751 C C . LYS A 1 92 ? -6.238 20.656 13.25 1 97.94 92 LYS A C 1
ATOM 753 O O . LYS A 1 92 ? -6.344 20.438 12.039 1 97.94 92 LYS A O 1
ATOM 758 N N . ASN A 1 93 ? -6.426 21.828 13.727 1 97.06 93 ASN A N 1
ATOM 759 C CA . ASN A 1 93 ? -6.875 22.953 12.914 1 97.06 93 ASN A CA 1
ATOM 760 C C . ASN A 1 93 ? -5.852 23.328 11.844 1 97.06 93 ASN A C 1
ATOM 762 O O . ASN A 1 93 ? -6.211 23.562 10.695 1 97.06 93 ASN A O 1
ATOM 766 N N . ILE A 1 94 ? -4.629 23.328 12.219 1 97.75 94 ILE A N 1
ATOM 767 C CA . ILE A 1 94 ? -3.555 23.656 11.297 1 97.75 94 ILE A CA 1
ATOM 768 C C . ILE A 1 94 ? -3.484 22.609 10.188 1 97.75 94 ILE A C 1
ATOM 770 O O . ILE A 1 94 ? -3.424 22.938 9.008 1 97.75 94 ILE A O 1
ATOM 774 N N . ALA A 1 95 ? -3.467 21.359 10.578 1 98 95 ALA A N 1
ATOM 775 C CA . ALA A 1 95 ? -3.4 20.266 9.617 1 98 95 ALA A CA 1
ATOM 776 C C . ALA A 1 95 ? -4.613 20.266 8.688 1 98 95 ALA A C 1
ATOM 778 O O . ALA A 1 95 ? -4.484 20.016 7.492 1 98 95 ALA A O 1
ATOM 779 N N . ARG A 1 96 ? -5.754 20.516 9.297 1 96.75 96 ARG A N 1
ATOM 780 C CA . ARG A 1 96 ? -6.977 20.594 8.508 1 96.75 96 ARG A CA 1
ATOM 781 C C . ARG A 1 96 ? -6.863 21.672 7.422 1 96.75 96 ARG A C 1
ATOM 783 O O . ARG A 1 96 ? -7.242 21.438 6.273 1 96.75 96 ARG A O 1
ATOM 790 N N . GLU A 1 97 ? -6.359 22.781 7.758 1 96 97 GLU A N 1
ATOM 791 C CA . GLU A 1 97 ? -6.191 23.859 6.789 1 96 97 GLU A CA 1
ATOM 792 C C . GLU A 1 97 ? -5.215 23.469 5.688 1 96 97 GLU A C 1
ATOM 794 O O . GLU A 1 97 ? -5.438 23.766 4.512 1 96 97 GLU A O 1
ATOM 799 N N . LEU A 1 98 ? -4.129 22.828 6.047 1 96.88 98 LEU A N 1
ATOM 800 C CA . LEU A 1 98 ? -3.174 22.344 5.055 1 96.88 98 LEU A CA 1
ATOM 801 C C . LEU A 1 98 ? -3.836 21.359 4.098 1 96.88 98 LEU A C 1
ATOM 803 O O . LEU A 1 98 ? -3.621 21.438 2.885 1 96.88 98 LEU A O 1
ATOM 807 N N . TYR A 1 99 ? -4.613 20.453 4.688 1 97.38 99 TYR A N 1
ATOM 808 C CA . TYR A 1 99 ? -5.297 19.453 3.887 1 97.38 99 TYR A CA 1
ATOM 809 C C . TYR A 1 99 ? -6.312 20.094 2.951 1 97.38 99 TYR A C 1
ATOM 811 O O . TYR A 1 99 ? -6.391 19.75 1.771 1 97.38 99 TYR A O 1
ATOM 819 N N . LYS A 1 100 ? -7.059 21.078 3.395 1 95.69 100 LYS A N 1
ATOM 820 C CA . LYS A 1 100 ? -8.117 21.75 2.641 1 95.69 100 LYS A CA 1
ATOM 821 C C . LYS A 1 100 ? -7.543 22.594 1.506 1 95.69 100 LYS A C 1
ATOM 823 O O . LYS A 1 100 ? -8.242 22.891 0.535 1 95.69 100 LYS A O 1
ATOM 828 N N . LYS A 1 101 ? -6.332 23.031 1.668 1 94.62 101 LYS A N 1
ATOM 829 C CA . LYS A 1 101 ? -5.68 23.766 0.591 1 94.62 101 LYS A CA 1
ATOM 830 C C . LYS A 1 101 ? -5.504 22.891 -0.647 1 94.62 101 LYS A C 1
ATOM 832 O O . LYS A 1 101 ? -5.531 23.391 -1.774 1 94.62 101 LYS A O 1
ATOM 837 N N . GLU A 1 102 ? -5.363 21.594 -0.401 1 94.44 102 GLU A N 1
ATOM 838 C CA . GLU A 1 102 ? -5.094 20.672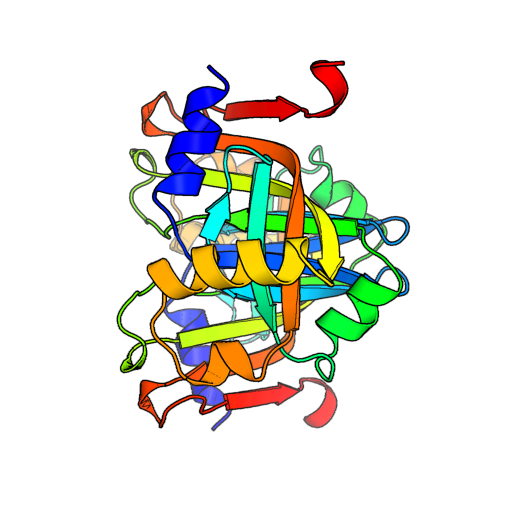 -1.499 1 94.44 102 GLU A CA 1
ATOM 839 C C . GLU A 1 102 ? -6.375 20 -1.989 1 94.44 102 GLU A C 1
ATOM 841 O O . GLU A 1 102 ? -6.523 19.734 -3.184 1 94.44 102 GLU A O 1
ATOM 846 N N . TYR A 1 103 ? -7.191 19.75 -1.033 1 92.44 103 TYR A N 1
ATOM 847 C CA . TYR A 1 103 ? -8.406 19.016 -1.36 1 92.44 103 TYR A CA 1
ATOM 848 C C . TYR A 1 103 ? -9.648 19.781 -0.938 1 92.44 103 TYR A C 1
ATOM 850 O O . TYR A 1 103 ? -9.727 20.266 0.193 1 92.44 103 TYR A O 1
ATOM 858 N N . SER A 1 104 ? -10.5 20.078 -1.938 1 80.69 104 SER A N 1
ATOM 859 C CA . SER A 1 104 ? -11.758 20.766 -1.676 1 80.69 104 SER A CA 1
ATOM 860 C C . SER A 1 104 ? -12.922 19.797 -1.548 1 80.69 104 SER A C 1
ATOM 862 O O . SER A 1 104 ? -13.445 19.312 -2.553 1 80.69 104 SER A O 1
ATOM 864 N N . HIS A 1 105 ? -13.117 19.297 -0.392 1 73.88 105 HIS A N 1
ATOM 865 C CA . HIS A 1 105 ? -14.242 18.375 -0.21 1 73.88 105 HIS A CA 1
ATOM 866 C C . HIS A 1 105 ? -14.984 18.672 1.088 1 73.88 105 HIS A C 1
ATOM 868 O O . HIS A 1 105 ? -14.367 18.859 2.137 1 73.88 105 HIS A O 1
ATOM 874 N N . GLU A 1 106 ? -16.203 18.734 0.9 1 72.44 106 GLU A N 1
ATOM 875 C CA . GLU A 1 106 ? -17.078 19.094 2.02 1 72.44 106 GLU A CA 1
ATOM 876 C C . GLU A 1 106 ? -16.906 18.109 3.176 1 72.44 106 GLU A C 1
ATOM 878 O O . GLU A 1 106 ? -17.125 18.469 4.336 1 72.44 106 GLU A O 1
ATOM 883 N N . LEU A 1 107 ? -16.516 16.938 2.898 1 74.25 107 LEU A N 1
ATOM 884 C CA . LEU A 1 107 ? -16.438 15.891 3.91 1 74.25 107 LEU A CA 1
ATOM 885 C C . LEU A 1 107 ? -15.234 16.094 4.824 1 74.25 107 LEU A C 1
ATOM 887 O O . LEU A 1 107 ? -15.172 15.531 5.918 1 74.25 107 LEU A O 1
ATOM 891 N N . ILE A 1 108 ? -14.344 16.859 4.527 1 83.31 108 ILE A N 1
ATOM 892 C CA . ILE A 1 108 ? -13.125 17.062 5.312 1 83.31 108 ILE A CA 1
ATOM 893 C C . ILE A 1 108 ? -13.492 17.594 6.695 1 83.31 108 ILE A C 1
ATOM 895 O O . ILE A 1 108 ? -12.867 17.234 7.691 1 83.31 108 ILE A O 1
ATOM 899 N N . ASP A 1 109 ? -14.57 18.328 6.789 1 84.62 109 ASP A N 1
ATOM 900 C CA . ASP A 1 109 ? -14.977 18.938 8.047 1 84.62 109 ASP A CA 1
ATOM 901 C C . ASP A 1 109 ? -15.672 17.906 8.945 1 84.62 109 ASP A C 1
ATOM 903 O O . ASP A 1 109 ? -15.805 18.125 10.156 1 84.62 109 ASP A O 1
ATOM 907 N N . LYS A 1 110 ? -16.125 16.844 8.383 1 90.44 110 LYS A N 1
ATOM 908 C CA . LYS A 1 110 ? -16.891 15.852 9.133 1 90.44 110 LYS A CA 1
ATOM 909 C C . LYS A 1 110 ? -16 14.688 9.562 1 90.44 110 LYS A C 1
ATOM 911 O O . LYS A 1 110 ? -16.406 13.875 10.398 1 90.44 110 LYS A O 1
ATOM 916 N N . LEU A 1 111 ? -14.844 14.641 9.055 1 94.62 111 LEU A N 1
ATOM 917 C CA . LEU A 1 111 ? -13.953 13.516 9.32 1 94.62 111 LEU A CA 1
ATOM 918 C C . LEU A 1 111 ? -12.844 13.914 10.281 1 94.62 111 LEU A C 1
ATOM 920 O O . LEU A 1 111 ? -12.609 15.102 10.508 1 94.62 111 LEU A O 1
ATOM 924 N N . SER A 1 112 ? -12.297 12.93 10.844 1 97.44 112 SER A N 1
ATOM 925 C CA . SER A 1 112 ? -11.156 13.172 11.719 1 97.44 112 SER A CA 1
ATOM 926 C C . SER A 1 112 ? -9.875 13.383 10.914 1 97.44 112 SER A C 1
ATOM 928 O O . SER A 1 112 ? -9.664 12.734 9.891 1 97.44 112 SER A O 1
ATOM 930 N N . ILE A 1 113 ? -9.031 14.281 11.484 1 98.19 113 ILE A N 1
ATOM 931 C CA . ILE A 1 113 ? -7.75 14.594 10.867 1 98.19 113 ILE A CA 1
ATOM 932 C C . ILE A 1 113 ? -6.645 13.781 11.539 1 98.19 113 ILE A C 1
ATOM 934 O O . ILE A 1 113 ? -6.531 13.773 12.773 1 98.19 113 ILE A O 1
ATOM 938 N N . TRP A 1 114 ? -5.844 13.117 10.711 1 98.88 114 TRP A N 1
ATOM 939 C CA . TRP A 1 114 ? -4.801 12.242 11.227 1 98.88 114 TRP A CA 1
ATOM 940 C C . TRP A 1 114 ? -3.438 12.625 10.656 1 98.88 114 TRP A C 1
ATOM 942 O O . TRP A 1 114 ? -3.354 13.258 9.602 1 98.88 114 TRP A O 1
ATOM 952 N N . GLU A 1 115 ? -2.414 12.281 11.383 1 98.88 115 GLU A N 1
ATOM 953 C CA . GLU A 1 115 ? -1.063 12.312 10.828 1 98.88 115 GLU A CA 1
ATOM 954 C C . GLU A 1 115 ? -0.461 10.914 10.773 1 98.88 115 GLU A C 1
ATOM 956 O O . GLU A 1 115 ? -0.766 10.062 11.617 1 98.88 115 GLU A O 1
ATOM 961 N N . ALA A 1 116 ? 0.304 10.641 9.797 1 98.88 116 ALA A N 1
ATOM 962 C CA . ALA A 1 116 ? 1.354 9.625 9.797 1 98.88 116 ALA A CA 1
ATOM 963 C C . ALA A 1 116 ? 2.734 10.266 9.914 1 98.88 116 ALA A C 1
ATOM 965 O O . ALA A 1 116 ? 3.285 10.758 8.93 1 98.88 116 ALA A O 1
ATOM 966 N N . LYS A 1 117 ? 3.215 10.297 11.078 1 98.81 117 LYS A N 1
ATOM 967 C CA . LYS A 1 117 ? 4.547 10.852 11.305 1 98.81 117 LYS A CA 1
ATOM 968 C C . LYS A 1 117 ? 5.633 9.875 10.859 1 98.81 117 LYS A C 1
ATOM 970 O O . LYS A 1 117 ? 5.75 8.781 11.414 1 98.81 117 LYS A O 1
ATOM 975 N N . LEU A 1 118 ? 6.488 10.266 9.922 1 98.56 118 LEU A N 1
ATOM 976 C CA . LEU A 1 118 ? 7.469 9.367 9.328 1 98.56 118 LEU A CA 1
ATOM 977 C C . LEU A 1 118 ? 8.609 9.086 10.297 1 98.56 118 LEU A C 1
ATOM 979 O O . LEU A 1 118 ? 9.086 10 10.984 1 98.56 118 LEU A O 1
ATOM 983 N N . GLU A 1 119 ? 9 7.863 10.391 1 98.44 119 GLU A N 1
ATOM 984 C CA . GLU A 1 119 ? 10.148 7.465 11.188 1 98.44 119 GLU A CA 1
ATOM 985 C C . GLU A 1 119 ? 11.25 6.859 10.32 1 98.44 119 GLU A C 1
ATOM 987 O O . GLU A 1 119 ? 12.43 6.922 10.664 1 98.44 119 GLU A O 1
ATOM 992 N N . TYR A 1 120 ? 10.883 6.238 9.281 1 98.19 120 TYR A N 1
ATOM 993 C CA . TYR A 1 120 ? 11.766 5.621 8.305 1 98.19 120 TYR A CA 1
ATOM 994 C C . TYR A 1 120 ? 11.18 5.727 6.898 1 98.19 120 TYR A C 1
ATOM 996 O O . TYR A 1 120 ? 9.961 5.668 6.723 1 98.19 120 TYR A O 1
ATOM 1004 N N . ALA A 1 121 ? 12.047 5.945 5.91 1 98.38 121 ALA A N 1
ATOM 1005 C CA . ALA A 1 121 ? 11.625 5.93 4.512 1 98.38 121 ALA A CA 1
ATOM 1006 C C . ALA A 1 121 ? 12.758 5.477 3.598 1 98.38 121 ALA A C 1
ATOM 1008 O O . ALA A 1 121 ? 13.922 5.801 3.84 1 98.38 121 ALA A O 1
ATOM 1009 N N . ARG A 1 122 ? 12.375 4.754 2.605 1 97.56 122 ARG A N 1
ATOM 1010 C CA . ARG A 1 122 ? 13.32 4.367 1.562 1 97.56 122 ARG A CA 1
ATOM 1011 C C . ARG A 1 122 ? 12.719 4.559 0.177 1 97.56 122 ARG A C 1
ATOM 1013 O O . ARG A 1 122 ? 11.523 4.316 -0.025 1 97.56 122 ARG A O 1
ATOM 1020 N N . LEU A 1 123 ? 13.508 5.082 -0.705 1 98.12 123 LEU A N 1
ATOM 1021 C CA . LEU A 1 123 ? 13.102 5.371 -2.076 1 98.12 123 LEU A CA 1
ATOM 1022 C C . LEU A 1 123 ? 13.883 4.512 -3.064 1 98.12 123 LEU A C 1
ATOM 1024 O O . LEU A 1 123 ? 15.109 4.602 -3.137 1 98.12 123 LEU A O 1
ATOM 1028 N N . ILE A 1 124 ? 13.211 3.615 -3.75 1 97.44 124 ILE A N 1
ATOM 1029 C CA . ILE A 1 124 ? 13.797 3.037 -4.957 1 97.44 124 ILE A CA 1
ATOM 1030 C C . ILE A 1 124 ? 13.625 4 -6.125 1 97.44 124 ILE A C 1
ATOM 1032 O O . ILE A 1 124 ? 12.531 4.527 -6.348 1 97.44 124 ILE A O 1
ATOM 1036 N N . ASP A 1 125 ? 14.703 4.297 -6.766 1 96.5 125 ASP A N 1
ATOM 1037 C CA . ASP A 1 125 ? 14.703 5.219 -7.898 1 96.5 125 ASP A CA 1
ATOM 1038 C C . ASP A 1 125 ? 15.578 4.691 -9.031 1 96.5 125 ASP A C 1
ATOM 1040 O O . ASP A 1 125 ? 16.781 4.949 -9.07 1 96.5 125 ASP A O 1
ATOM 1044 N N . ASN A 1 126 ? 14.922 4.055 -10.016 1 95.06 126 ASN A N 1
ATOM 1045 C CA . ASN A 1 126 ? 15.656 3.406 -11.102 1 95.06 126 ASN A CA 1
ATOM 1046 C C . ASN A 1 126 ? 16.234 4.43 -12.078 1 95.06 126 ASN A C 1
ATOM 1048 O O . ASN A 1 126 ? 17.094 4.094 -12.891 1 95.06 126 ASN A O 1
ATOM 1052 N N . SER A 1 127 ? 15.727 5.676 -11.977 1 92.56 127 SER A N 1
ATOM 1053 C CA . SER A 1 127 ? 16.281 6.707 -12.844 1 92.56 127 SER A CA 1
ATOM 1054 C C . SER A 1 127 ? 17.734 7.023 -12.453 1 92.56 127 SER A C 1
ATOM 1056 O O . SER A 1 127 ? 18.484 7.598 -13.25 1 92.56 127 SER A O 1
ATOM 1058 N N . LEU A 1 128 ? 18.125 6.656 -11.266 1 93.19 128 LEU A N 1
ATOM 1059 C CA . LEU A 1 128 ? 19.484 6.855 -10.766 1 93.19 128 LEU A CA 1
ATOM 1060 C C . LEU A 1 128 ? 20.344 5.617 -11.008 1 93.19 128 LEU A C 1
ATOM 1062 O O . LEU A 1 128 ? 21.516 5.59 -10.641 1 93.19 128 LEU A O 1
ATOM 1066 N N . GLY A 1 129 ? 19.828 4.66 -11.602 1 90.56 129 GLY A N 1
ATOM 1067 C CA . GLY A 1 129 ? 20.375 3.326 -11.75 1 90.56 129 GLY A CA 1
ATOM 1068 C C . GLY A 1 129 ? 19.453 2.232 -11.258 1 90.56 129 GLY A C 1
ATOM 1069 O O . GLY A 1 129 ? 18.766 2.395 -10.242 1 90.56 129 GLY A O 1
ATOM 1070 N N . LEU A 1 130 ? 19.422 1.245 -12 1 85.81 130 LEU A N 1
ATOM 1071 C CA . LEU A 1 130 ? 18.5 0.161 -11.664 1 85.81 130 LEU A CA 1
ATOM 1072 C C . LEU A 1 130 ? 18.719 -0.314 -10.234 1 85.81 130 LEU A C 1
ATOM 1074 O O . LEU A 1 130 ? 19.844 -0.623 -9.836 1 85.81 130 LEU A O 1
ATOM 1078 N N . PHE A 1 131 ? 17.688 -0.25 -9.43 1 86.12 131 PHE A N 1
ATOM 1079 C CA . PHE A 1 131 ? 17.594 -0.713 -8.055 1 86.12 131 PHE A CA 1
ATOM 1080 C C . PHE A 1 131 ? 18.375 0.202 -7.121 1 86.12 131 PHE A C 1
ATOM 1082 O O . PHE A 1 131 ? 18.922 -0.249 -6.109 1 86.12 131 PHE A O 1
ATOM 1089 N N . SER A 1 132 ? 18.578 1.428 -7.621 1 94.62 132 SER A N 1
ATOM 1090 C CA . SER A 1 132 ? 19.188 2.4 -6.711 1 94.62 132 SER A CA 1
ATOM 1091 C C . SER A 1 132 ? 18.219 2.771 -5.59 1 94.62 132 SER A C 1
ATOM 1093 O O . SER A 1 132 ? 17.062 3.102 -5.844 1 94.62 132 SER A O 1
ATOM 1095 N N . VAL A 1 133 ? 18.703 2.68 -4.32 1 95.94 133 VAL A N 1
ATOM 1096 C CA . VAL A 1 133 ? 17.859 2.943 -3.16 1 95.94 133 VAL A CA 1
ATOM 1097 C C . VAL A 1 133 ? 18.516 4.004 -2.275 1 95.94 133 VAL A C 1
ATOM 1099 O O . VAL A 1 133 ? 19.734 3.963 -2.041 1 95.94 133 VAL A O 1
ATOM 1102 N N . ILE A 1 134 ? 17.719 4.973 -1.893 1 96.31 134 ILE A N 1
ATOM 1103 C CA . ILE A 1 134 ? 18.094 5.969 -0.891 1 96.31 134 ILE A CA 1
ATOM 1104 C C . ILE A 1 134 ? 17.234 5.773 0.364 1 96.31 134 ILE A C 1
ATOM 1106 O O . ILE A 1 134 ? 16.031 5.516 0.275 1 96.31 134 ILE A O 1
ATOM 1110 N N . GLU A 1 135 ? 17.922 5.973 1.551 1 96.12 135 GLU A N 1
ATOM 1111 C CA . GLU A 1 135 ? 17.203 5.742 2.793 1 96.12 135 GLU A CA 1
ATOM 1112 C C . GLU A 1 135 ? 17.281 6.957 3.715 1 96.12 135 GLU A C 1
ATOM 1114 O O . GLU A 1 135 ? 18.25 7.723 3.652 1 96.12 135 GLU A O 1
ATOM 1119 N N . TRP A 1 136 ? 16.203 7.152 4.484 1 96.75 136 TRP A N 1
ATOM 1120 C CA . TRP A 1 136 ? 16.109 8.133 5.559 1 96.75 136 TRP A CA 1
ATOM 1121 C C . TRP A 1 136 ? 15.641 7.48 6.852 1 96.75 136 TRP A C 1
ATOM 1123 O O . TRP A 1 136 ? 14.695 6.691 6.844 1 96.75 136 TRP A O 1
ATOM 1133 N N . ASN A 1 137 ? 16.406 7.707 7.887 1 95.06 137 ASN A N 1
ATOM 1134 C CA . ASN A 1 137 ? 16.031 7.246 9.219 1 95.06 137 ASN A CA 1
ATOM 1135 C C . ASN A 1 137 ? 15.922 8.406 10.203 1 95.06 137 ASN A C 1
ATOM 1137 O O . ASN A 1 137 ? 16.906 9.102 10.461 1 95.06 137 ASN A O 1
ATOM 1141 N N . GLY A 1 138 ? 14.688 8.648 10.633 1 88 138 GLY A N 1
ATOM 1142 C CA . GLY A 1 138 ? 14.422 9.773 11.516 1 88 138 GLY A CA 1
ATOM 1143 C C . GLY A 1 138 ? 15.188 9.695 12.828 1 88 138 GLY A C 1
ATOM 1144 O O . GLY A 1 138 ? 15.406 10.711 13.484 1 88 138 GLY A O 1
ATOM 1145 N N . GLU A 1 139 ? 15.57 8.531 13.305 1 77.12 139 GLU A N 1
ATOM 1146 C CA . GLU A 1 139 ? 16.344 8.406 14.539 1 77.12 139 GLU A CA 1
ATOM 1147 C C . GLU A 1 139 ? 17.812 8.773 14.305 1 77.12 139 GLU A C 1
ATOM 1149 O O . GLU A 1 139 ? 18.547 9.047 15.258 1 77.12 139 GLU A O 1
ATOM 1154 N N . GLU A 1 140 ? 18.297 8.539 13.18 1 59.34 140 GLU A N 1
ATOM 1155 C CA . GLU A 1 140 ? 19.703 8.852 12.984 1 59.34 140 GLU A CA 1
ATOM 1156 C C . GLU A 1 140 ? 19.953 10.352 13.07 1 59.34 140 GLU A C 1
ATOM 1158 O O . GLU A 1 140 ? 21.094 10.789 13.273 1 59.34 140 GLU A O 1
ATOM 1163 N N . TYR A 1 141 ? 19.109 11.297 12.922 1 42.41 141 TYR A N 1
ATOM 1164 C CA . TYR A 1 141 ? 19.406 12.719 13 1 42.41 141 TYR A CA 1
ATOM 1165 C C . TYR A 1 141 ? 19.375 13.203 14.445 1 42.41 141 TYR A C 1
ATOM 1167 O O . TYR A 1 141 ? 19.672 14.367 14.727 1 42.41 141 TYR A O 1
ATOM 1175 N N . PHE A 1 142 ? 18.969 12.383 15.445 1 36.34 142 PHE A N 1
ATOM 1176 C CA . PHE A 1 142 ? 19.328 12.844 16.781 1 36.34 142 PHE A CA 1
ATOM 1177 C C . PHE A 1 142 ? 20.594 12.141 17.266 1 36.34 142 PHE A C 1
ATOM 1179 O O . PHE A 1 142 ? 20.828 10.977 16.938 1 36.34 142 PHE A O 1
ATOM 1186 N N . MET B 1 1 ? -21.391 -9.875 -9.844 1 56.09 1 MET B N 1
ATOM 1187 C CA . MET B 1 1 ? -21 -8.625 -9.211 1 56.09 1 MET B CA 1
ATOM 1188 C C . MET B 1 1 ? -19.609 -8.734 -8.609 1 56.09 1 MET B C 1
ATOM 1190 O O . MET B 1 1 ? -18.781 -7.836 -8.789 1 56.09 1 MET B O 1
ATOM 1194 N N . GLN B 1 2 ? -19.156 -9.93 -8.234 1 81 2 GLN B N 1
ATOM 1195 C CA . GLN B 1 2 ? -17.828 -10.195 -7.676 1 81 2 GLN B CA 1
ATOM 1196 C C . GLN B 1 2 ? -16.781 -10.281 -8.781 1 81 2 GLN B C 1
ATOM 1198 O O . GLN B 1 2 ? -15.602 -10.008 -8.547 1 81 2 GLN B O 1
ATOM 1203 N N . LYS B 1 3 ? -17.281 -10.336 -9.945 1 91.31 3 LYS B N 1
ATOM 1204 C CA . LYS B 1 3 ? -16.375 -10.461 -11.086 1 91.31 3 LYS B CA 1
ATOM 1205 C C . LYS B 1 3 ? -15.656 -9.141 -11.367 1 91.31 3 LYS B C 1
ATOM 1207 O O . LYS B 1 3 ? -14.531 -9.141 -11.859 1 91.31 3 LYS B O 1
ATOM 1212 N N . ARG B 1 4 ? -16.266 -8.062 -11.023 1 94.81 4 ARG B N 1
ATOM 1213 C CA . ARG B 1 4 ? -15.688 -6.742 -11.273 1 94.81 4 ARG B CA 1
ATOM 1214 C C . ARG B 1 4 ? -14.398 -6.551 -10.484 1 94.81 4 ARG B C 1
ATOM 1216 O O . ARG B 1 4 ? -13.445 -5.949 -10.984 1 94.81 4 ARG B O 1
ATOM 1223 N N . ILE B 1 5 ? -14.422 -7.105 -9.273 1 97.62 5 ILE B N 1
ATOM 1224 C CA . ILE B 1 5 ? -13.234 -7.02 -8.43 1 97.62 5 ILE B CA 1
ATOM 1225 C C . ILE B 1 5 ? -12.078 -7.758 -9.102 1 97.62 5 ILE B C 1
ATOM 1227 O O . ILE B 1 5 ? -10.977 -7.215 -9.234 1 97.62 5 ILE B O 1
ATOM 1231 N N . PHE B 1 6 ? -12.336 -8.906 -9.555 1 97.81 6 PHE B N 1
ATOM 1232 C CA . PHE B 1 6 ? -11.297 -9.758 -10.133 1 97.81 6 PHE B CA 1
ATOM 1233 C C . PHE B 1 6 ? -10.836 -9.211 -11.477 1 97.81 6 PHE B C 1
ATOM 1235 O O . PHE B 1 6 ? -9.656 -9.281 -11.805 1 97.81 6 PHE B O 1
ATOM 1242 N N . ASN B 1 7 ? -11.758 -8.633 -12.266 1 97.94 7 ASN B N 1
ATOM 1243 C CA . ASN B 1 7 ? -11.383 -7.98 -13.516 1 97.94 7 ASN B CA 1
ATOM 1244 C C . ASN B 1 7 ? -10.43 -6.812 -13.273 1 97.94 7 ASN B C 1
ATOM 1246 O O . ASN B 1 7 ? -9.477 -6.617 -14.031 1 97.94 7 ASN B O 1
ATOM 1250 N N . PHE B 1 8 ? -10.781 -6.047 -12.219 1 98.5 8 PHE B N 1
ATOM 1251 C CA . PHE B 1 8 ? -9.914 -4.926 -11.883 1 98.5 8 PHE B CA 1
ATOM 1252 C C . PHE B 1 8 ? -8.516 -5.414 -11.508 1 98.5 8 PHE B C 1
ATOM 1254 O O . PHE B 1 8 ? -7.52 -4.902 -12.023 1 98.5 8 PHE B O 1
ATOM 1261 N N . ILE B 1 9 ? -8.461 -6.426 -10.633 1 98.62 9 ILE B N 1
ATOM 1262 C CA . ILE B 1 9 ? -7.188 -6.973 -10.172 1 98.62 9 ILE B CA 1
ATOM 1263 C C . ILE B 1 9 ? -6.391 -7.496 -11.367 1 98.62 9 ILE B C 1
ATOM 1265 O O . ILE B 1 9 ? -5.18 -7.285 -11.453 1 98.62 9 ILE B O 1
ATOM 1269 N N . GLN B 1 10 ? -7.055 -8.141 -12.25 1 98.38 10 GLN B N 1
ATOM 1270 C CA . GLN B 1 10 ? -6.422 -8.742 -13.422 1 98.38 10 GLN B CA 1
ATOM 1271 C C . GLN B 1 10 ? -5.797 -7.672 -14.312 1 98.38 10 GLN B C 1
ATOM 1273 O O . GLN B 1 10 ? -4.758 -7.902 -14.938 1 98.38 10 GLN B O 1
ATOM 1278 N N . LYS B 1 11 ? -6.348 -6.5 -14.406 1 98 11 LYS B N 1
ATOM 1279 C CA . LYS B 1 11 ? -5.91 -5.43 -15.297 1 98 11 LYS B CA 1
ATOM 1280 C C . LYS B 1 11 ? -4.73 -4.664 -14.703 1 98 11 LYS B C 1
ATOM 1282 O O . LYS B 1 11 ? -4.047 -3.922 -15.406 1 98 11 LYS B O 1
ATOM 1287 N N . LYS B 1 12 ? -4.562 -4.77 -13.469 1 98.38 12 LYS B N 1
ATOM 1288 C CA . LYS B 1 12 ? -3.457 -4.094 -12.797 1 98.38 12 LYS B CA 1
ATOM 1289 C C . LYS B 1 12 ? -2.271 -5.035 -12.609 1 98.38 12 LYS B C 1
ATOM 1291 O O . LYS B 1 12 ? -2.264 -6.148 -13.141 1 98.38 12 LYS B O 1
ATOM 1296 N N . TYR B 1 13 ? -1.158 -4.52 -12 1 98.38 13 TYR B N 1
ATOM 1297 C CA . TYR B 1 13 ? 0.041 -5.348 -12.008 1 98.38 13 TYR B CA 1
ATOM 1298 C C . TYR B 1 13 ? 0.963 -4.988 -10.852 1 98.38 13 TYR B C 1
ATOM 1300 O O . TYR B 1 13 ? 1.989 -5.641 -10.641 1 98.38 13 TYR B O 1
ATOM 1308 N N . LEU B 1 14 ? 0.71 -3.938 -10.148 1 98.56 14 LEU B N 1
ATOM 1309 C CA . LEU B 1 14 ? 1.506 -3.506 -9.008 1 98.56 14 LEU B CA 1
ATOM 1310 C C . LEU B 1 14 ? 0.627 -3.32 -7.773 1 98.56 14 LEU B C 1
ATOM 1312 O O . LEU B 1 14 ? -0.464 -2.754 -7.863 1 98.56 14 LEU B O 1
ATOM 1316 N N . CYS B 1 15 ? 1.08 -3.836 -6.602 1 98.88 15 CYS B N 1
ATOM 1317 C CA . CYS B 1 15 ? 0.305 -3.746 -5.367 1 98.88 15 CYS B CA 1
ATOM 1318 C C . CYS B 1 15 ? 1.211 -3.482 -4.172 1 98.88 15 CYS B C 1
ATOM 1320 O O . CYS B 1 15 ? 2.436 -3.572 -4.285 1 98.88 15 CYS B O 1
ATOM 1322 N N . THR B 1 16 ? 0.646 -3.049 -3.111 1 98.94 16 THR B N 1
ATOM 1323 C CA . THR B 1 16 ? 1.271 -3.109 -1.794 1 98.94 16 THR B CA 1
ATOM 1324 C C . THR B 1 16 ? 0.849 -4.375 -1.052 1 98.94 16 THR B C 1
ATOM 1326 O O . THR B 1 16 ? -0.328 -4.742 -1.062 1 98.94 16 THR B O 1
ATOM 1329 N N . ILE B 1 17 ? 1.729 -5.043 -0.49 1 98.94 17 ILE B N 1
ATOM 1330 C CA . ILE B 1 17 ? 1.468 -6.117 0.463 1 98.94 17 ILE B CA 1
ATOM 1331 C C . ILE B 1 17 ? 2.096 -5.773 1.812 1 98.94 17 ILE B C 1
ATOM 1333 O O . ILE B 1 17 ? 3.264 -5.383 1.879 1 98.94 17 ILE B O 1
ATOM 1337 N N . SER B 1 18 ? 1.316 -5.918 2.838 1 98.94 18 SER B N 1
ATOM 1338 C CA . SER B 1 18 ? 1.785 -5.633 4.188 1 98.94 18 SER B CA 1
ATOM 1339 C C . SER B 1 18 ? 1.712 -6.871 5.074 1 98.94 18 SER B C 1
ATOM 1341 O O . SER B 1 18 ? 0.738 -7.625 5.02 1 98.94 18 SER B O 1
ATOM 1343 N N . CYS B 1 19 ? 2.717 -7.109 5.797 1 98.94 19 CYS B N 1
ATOM 1344 C CA . CYS B 1 19 ? 2.791 -8.141 6.824 1 98.94 19 CYS B CA 1
ATOM 1345 C C . CYS B 1 19 ? 3.008 -7.52 8.203 1 98.94 19 CYS B C 1
ATOM 1347 O O . CYS B 1 19 ? 3.07 -6.297 8.336 1 98.94 19 CYS B O 1
ATOM 1349 N N . ALA B 1 20 ? 2.967 -8.391 9.281 1 98.88 20 ALA B N 1
ATOM 1350 C CA . ALA B 1 20 ? 3.129 -7.82 10.617 1 98.88 20 ALA B CA 1
ATOM 1351 C C . ALA B 1 20 ? 3.877 -8.781 11.531 1 98.88 20 ALA B C 1
ATOM 1353 O O . ALA B 1 20 ? 3.656 -10 11.484 1 98.88 20 ALA B O 1
ATOM 1354 N N . LYS B 1 21 ? 4.746 -8.258 12.258 1 98.69 21 LYS B N 1
ATOM 1355 C CA . LYS B 1 21 ? 5.43 -8.945 13.352 1 98.69 21 LYS B CA 1
ATOM 1356 C C . LYS B 1 21 ? 5.379 -8.125 14.633 1 98.69 21 LYS B C 1
ATOM 1358 O O . LYS B 1 21 ? 5.699 -6.934 14.625 1 98.69 21 LYS B O 1
ATOM 1363 N N . ASN B 1 22 ? 4.906 -8.695 15.773 1 98.06 22 ASN B N 1
ATOM 1364 C CA . ASN B 1 22 ? 4.773 -8 17.047 1 98.06 22 ASN B CA 1
ATOM 1365 C C . ASN B 1 22 ? 3.902 -6.754 16.922 1 98.06 22 ASN B C 1
ATOM 1367 O O . ASN B 1 22 ? 4.223 -5.707 17.484 1 98.06 22 ASN B O 1
ATOM 1371 N N . ASN B 1 23 ? 2.914 -6.871 16.125 1 98.19 23 ASN B N 1
ATOM 1372 C CA . ASN B 1 23 ? 1.931 -5.824 15.875 1 98.19 23 ASN B CA 1
ATOM 1373 C C . ASN B 1 23 ? 2.562 -4.609 15.203 1 98.19 23 ASN B C 1
ATOM 1375 O O . ASN B 1 23 ? 2.023 -3.504 15.273 1 98.19 23 ASN B O 1
ATOM 1379 N N . ILE B 1 24 ? 3.736 -4.781 14.586 1 98.75 24 ILE B N 1
ATOM 1380 C CA . ILE B 1 24 ? 4.363 -3.748 13.766 1 98.75 24 ILE B CA 1
ATOM 1381 C C . ILE B 1 24 ? 4.23 -4.109 12.289 1 98.75 24 ILE B C 1
ATOM 1383 O O . ILE B 1 24 ? 4.777 -5.121 11.844 1 98.75 24 ILE B O 1
ATOM 1387 N N . PRO B 1 25 ? 3.496 -3.305 11.57 1 98.88 25 PRO B N 1
ATOM 1388 C CA . PRO B 1 25 ? 3.32 -3.623 10.156 1 98.88 25 PRO B CA 1
ATOM 1389 C C . PRO B 1 25 ? 4.539 -3.258 9.312 1 98.88 25 PRO B C 1
ATOM 1391 O O . PRO B 1 25 ? 5.328 -2.391 9.703 1 98.88 25 PRO B O 1
ATOM 1394 N N . TRP B 1 26 ? 4.746 -3.914 8.258 1 98.94 26 TRP B N 1
ATOM 1395 C CA . TRP B 1 26 ? 5.77 -3.695 7.242 1 98.94 26 TRP B CA 1
ATOM 1396 C C . TRP B 1 26 ? 5.184 -3.852 5.84 1 98.94 26 TRP B C 1
ATOM 1398 O O . TRP B 1 26 ? 4.566 -4.871 5.527 1 98.94 26 TRP B O 1
ATOM 1408 N N . SER B 1 27 ? 5.359 -2.805 4.988 1 98.94 27 SER B N 1
ATOM 1409 C CA . SER B 1 27 ? 4.703 -2.771 3.682 1 98.94 27 SER B CA 1
ATOM 1410 C C . SER B 1 27 ? 5.727 -2.717 2.553 1 98.94 27 SER B C 1
ATOM 1412 O O . SER B 1 27 ? 6.738 -2.021 2.658 1 98.94 27 SER B O 1
ATOM 1414 N N . ASN B 1 28 ? 5.48 -3.398 1.537 1 98.69 28 ASN B N 1
ATOM 1415 C CA . ASN B 1 28 ? 6.297 -3.416 0.33 1 98.69 28 ASN B CA 1
ATOM 1416 C C . ASN B 1 28 ? 5.438 -3.443 -0.93 1 98.69 28 ASN B C 1
ATOM 1418 O O . ASN B 1 28 ? 4.305 -3.93 -0.905 1 98.69 28 ASN B O 1
ATOM 1422 N N . ALA B 1 29 ? 5.98 -2.934 -1.976 1 98.44 29 ALA B N 1
ATOM 1423 C CA . ALA B 1 29 ? 5.316 -3.01 -3.273 1 98.44 29 ALA B CA 1
ATOM 1424 C C . ALA B 1 29 ? 5.852 -4.184 -4.094 1 98.44 29 ALA B C 1
ATOM 1426 O O . ALA B 1 29 ? 7.055 -4.461 -4.082 1 98.44 29 ALA B O 1
ATOM 1427 N N . PHE B 1 30 ? 4.953 -4.812 -4.844 1 98 30 PHE B N 1
ATOM 1428 C CA . PHE B 1 30 ? 5.324 -5.949 -5.68 1 98 30 PHE B CA 1
ATOM 1429 C C . PHE B 1 30 ? 4.621 -5.883 -7.027 1 98 30 PHE B C 1
ATOM 1431 O O . PHE B 1 30 ? 3.441 -5.531 -7.102 1 98 30 PHE B O 1
ATOM 1438 N N . TYR B 1 31 ? 5.371 -6.184 -8.031 1 97.62 31 TYR B N 1
ATOM 1439 C CA . TYR B 1 31 ? 4.699 -6.625 -9.25 1 97.62 31 TYR B CA 1
ATOM 1440 C C . TYR B 1 31 ? 4.074 -8 -9.062 1 97.62 31 TYR B C 1
ATOM 1442 O O . TYR B 1 31 ? 4.688 -8.891 -8.469 1 97.62 31 TYR B O 1
ATOM 1450 N N . TYR B 1 32 ? 2.838 -8.133 -9.562 1 98.5 32 TYR B N 1
ATOM 1451 C CA . TYR B 1 32 ? 2.166 -9.406 -9.367 1 98.5 32 TYR B CA 1
ATOM 1452 C C . TYR B 1 32 ? 1.528 -9.898 -10.656 1 98.5 32 TYR B C 1
ATOM 1454 O O . TYR B 1 32 ? 1.361 -9.125 -11.609 1 98.5 32 TYR B O 1
ATOM 1462 N N . VAL B 1 33 ? 1.323 -11.203 -10.703 1 98.38 33 VAL B N 1
ATOM 1463 C CA . VAL B 1 33 ? 0.411 -11.828 -11.656 1 98.38 33 VAL B CA 1
ATOM 1464 C C . VAL B 1 33 ? -0.799 -12.398 -10.914 1 98.38 33 VAL B C 1
ATOM 1466 O O . VAL B 1 33 ? -0.65 -13.07 -9.898 1 98.38 33 VAL B O 1
ATOM 1469 N N . PHE B 1 34 ? -1.949 -12.031 -11.414 1 98.69 34 PHE B N 1
ATOM 1470 C CA . PHE B 1 34 ? -3.16 -12.562 -10.797 1 98.69 34 PHE B CA 1
ATOM 1471 C C . PHE B 1 34 ? -3.533 -13.906 -11.414 1 98.69 34 PHE B C 1
ATOM 1473 O O . PHE B 1 34 ? -3.729 -14.008 -12.625 1 98.69 34 PHE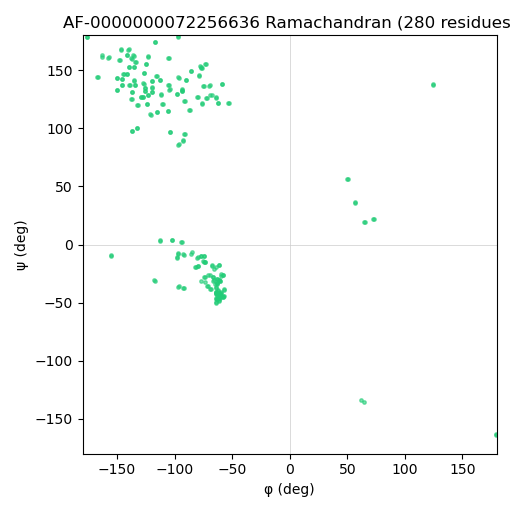 B O 1
ATOM 1480 N N . ASP B 1 35 ? -3.486 -14.906 -10.602 1 98.38 35 ASP B N 1
ATOM 1481 C CA . ASP B 1 35 ? -3.977 -16.234 -10.945 1 98.38 35 ASP B CA 1
ATOM 1482 C C . ASP B 1 35 ? -5.43 -16.422 -10.516 1 98.38 35 ASP B C 1
ATOM 1484 O O . ASP B 1 35 ? -5.703 -16.891 -9.406 1 98.38 35 ASP B O 1
ATOM 1488 N N . GLU B 1 36 ? -6.367 -16.078 -11.359 1 96.56 36 GLU B N 1
ATOM 1489 C CA . GLU B 1 36 ? -7.785 -16.031 -11.023 1 96.56 36 GLU B CA 1
ATOM 1490 C C . GLU B 1 36 ? -8.32 -17.406 -10.656 1 96.56 36 GLU B C 1
ATOM 1492 O O . GLU B 1 36 ? -9.164 -17.531 -9.766 1 96.56 36 GLU B O 1
ATOM 1497 N N . ASP B 1 37 ? -7.82 -18.438 -11.281 1 95.44 37 ASP B N 1
ATOM 1498 C CA . ASP B 1 37 ? -8.289 -19.797 -11.016 1 95.44 37 ASP B CA 1
ATOM 1499 C C . ASP B 1 37 ? -8.055 -20.188 -9.562 1 95.44 37 ASP B C 1
ATOM 1501 O O . ASP B 1 37 ? -8.836 -20.953 -8.984 1 95.44 37 ASP B O 1
ATOM 1505 N N . ASN B 1 38 ? -7.016 -19.641 -9.008 1 96.75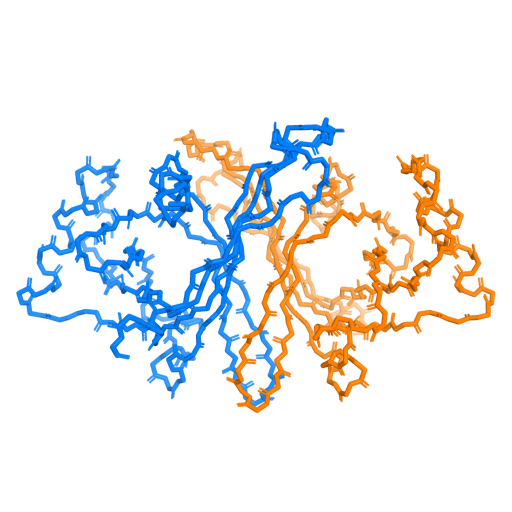 38 ASN B N 1
ATOM 1506 C CA . ASN B 1 38 ? -6.68 -19.984 -7.625 1 96.75 38 ASN B CA 1
ATOM 1507 C C . ASN B 1 38 ? -6.859 -18.797 -6.695 1 96.75 38 ASN B C 1
ATOM 1509 O O . ASN B 1 38 ? -6.5 -18.859 -5.52 1 96.75 38 ASN B O 1
ATOM 1513 N N . LEU B 1 39 ? -7.363 -17.656 -7.238 1 97.44 39 LEU B N 1
ATOM 1514 C CA . LEU B 1 39 ? -7.625 -16.422 -6.516 1 97.44 39 LEU B CA 1
ATOM 1515 C C . LEU B 1 39 ? -6.414 -16.016 -5.688 1 97.44 39 LEU B C 1
ATOM 1517 O O . LEU B 1 39 ? -6.535 -15.75 -4.488 1 97.44 39 LEU B O 1
ATOM 1521 N N . ARG B 1 40 ? -5.324 -15.875 -6.371 1 98.62 40 ARG B N 1
ATOM 1522 C CA . ARG B 1 40 ? -4.07 -15.523 -5.715 1 98.62 40 ARG B CA 1
ATOM 1523 C C . ARG B 1 40 ? -3.26 -14.547 -6.566 1 98.62 40 ARG B C 1
ATOM 1525 O O . ARG B 1 40 ? -3.354 -14.562 -7.793 1 98.62 40 ARG B O 1
ATOM 1532 N N . LEU B 1 41 ? -2.557 -13.695 -5.906 1 98.94 41 LEU B N 1
ATOM 1533 C CA . LEU B 1 41 ? -1.501 -12.898 -6.523 1 98.94 41 LEU B CA 1
ATOM 1534 C C . LEU B 1 41 ? -0.153 -13.602 -6.414 1 98.94 41 LEU B C 1
ATOM 1536 O O . LEU B 1 41 ? 0.277 -13.961 -5.316 1 98.94 41 LEU B O 1
ATOM 1540 N N . ILE B 1 42 ? 0.495 -13.836 -7.488 1 98.81 42 ILE B N 1
ATOM 1541 C CA . ILE B 1 42 ? 1.84 -14.398 -7.516 1 98.81 42 ILE B CA 1
ATOM 1542 C C . ILE B 1 42 ? 2.871 -13.273 -7.57 1 98.81 42 ILE B C 1
ATOM 1544 O O . ILE B 1 42 ? 2.734 -12.336 -8.359 1 98.81 42 ILE B O 1
ATOM 1548 N N . PHE B 1 43 ? 3.865 -13.359 -6.723 1 98.5 43 PHE B N 1
ATOM 1549 C CA . PHE B 1 43 ? 4.945 -12.375 -6.723 1 98.5 43 PHE B CA 1
ATOM 1550 C C . PHE B 1 43 ? 6.266 -13.031 -6.332 1 98.5 43 PHE B C 1
ATOM 1552 O O . PHE B 1 43 ? 6.293 -14.188 -5.922 1 98.5 43 PHE B O 1
ATOM 1559 N N . VAL B 1 44 ? 7.363 -12.281 -6.551 1 97.62 44 VAL B N 1
ATOM 1560 C CA . VAL B 1 44 ? 8.695 -12.836 -6.312 1 97.62 44 VAL B CA 1
ATOM 1561 C C . VAL B 1 44 ? 9.484 -11.914 -5.387 1 97.62 44 VAL B C 1
ATOM 1563 O O . VAL B 1 44 ? 9.367 -10.688 -5.48 1 97.62 44 VAL B O 1
ATOM 1566 N N . THR B 1 45 ? 10.148 -12.484 -4.504 1 97 45 THR B N 1
ATOM 1567 C CA . THR B 1 45 ? 11.031 -11.742 -3.607 1 97 45 THR B CA 1
ATOM 1568 C C . THR B 1 45 ? 12.109 -12.656 -3.037 1 97 45 THR B C 1
ATOM 1570 O O . THR B 1 45 ? 11.977 -13.883 -3.07 1 97 45 THR B O 1
ATOM 1573 N N . SER B 1 46 ? 13.148 -12.078 -2.553 1 96.12 46 SER B N 1
ATOM 1574 C CA . SER B 1 46 ? 14.242 -12.836 -1.946 1 96.12 46 SER B CA 1
ATOM 1575 C C . SER B 1 46 ? 13.875 -13.305 -0.544 1 96.12 46 SER B C 1
ATOM 1577 O O . SER B 1 46 ? 13.18 -12.602 0.194 1 96.12 46 SER B O 1
ATOM 1579 N N . LEU B 1 47 ? 14.438 -14.398 -0.106 1 96.12 47 LEU B N 1
ATOM 1580 C CA . LEU B 1 47 ? 14.203 -14.953 1.223 1 96.12 47 LEU B CA 1
ATOM 1581 C C . LEU B 1 47 ? 14.969 -14.172 2.281 1 96.12 47 LEU B C 1
ATOM 1583 O O . LEU B 1 47 ? 14.727 -14.336 3.48 1 96.12 47 LEU B O 1
ATOM 1587 N N . THR B 1 48 ? 15.812 -13.32 1.843 1 96.06 48 THR B N 1
ATOM 1588 C CA . THR B 1 48 ? 16.656 -12.602 2.801 1 96.06 48 THR B CA 1
ATOM 1589 C C . THR B 1 48 ? 15.992 -11.281 3.201 1 96.06 48 THR B C 1
ATOM 1591 O O . THR B 1 48 ? 16.484 -10.594 4.102 1 96.06 48 THR B O 1
ATOM 1594 N N . THR B 1 49 ? 14.93 -10.945 2.531 1 96.69 49 THR B N 1
ATOM 1595 C CA . THR B 1 49 ? 14.258 -9.688 2.85 1 96.69 49 THR B CA 1
ATOM 1596 C C . THR B 1 49 ? 13.492 -9.805 4.168 1 96.69 49 THR B C 1
ATOM 1598 O O . THR B 1 49 ? 13.102 -10.906 4.57 1 96.69 49 THR B O 1
ATOM 1601 N N . TYR B 1 50 ? 13.273 -8.727 4.805 1 98.06 50 TYR B N 1
ATOM 1602 C CA . TYR B 1 50 ? 12.555 -8.695 6.074 1 98.06 50 TYR B CA 1
ATOM 1603 C C . TYR B 1 50 ? 11.133 -9.211 5.898 1 98.06 50 TYR B C 1
ATOM 1605 O O . TYR B 1 50 ? 10.656 -10.023 6.695 1 98.06 50 TYR B O 1
ATOM 1613 N N . HIS B 1 51 ? 10.453 -8.742 4.863 1 98.56 51 HIS B N 1
ATOM 1614 C CA . HIS B 1 51 ? 9.07 -9.156 4.672 1 98.56 51 HIS B CA 1
ATOM 1615 C C . HIS B 1 51 ? 8.969 -10.664 4.449 1 98.56 51 HIS B C 1
ATOM 1617 O O . HIS B 1 51 ? 8 -11.297 4.879 1 98.56 51 HIS B O 1
ATOM 1623 N N . SER B 1 52 ? 9.859 -11.266 3.725 1 98.38 52 SER B N 1
ATOM 1624 C CA . SER B 1 52 ? 9.82 -12.711 3.531 1 98.38 52 SER B CA 1
ATOM 1625 C C . SER B 1 52 ? 9.953 -13.445 4.859 1 98.38 52 SER B C 1
ATOM 1627 O O . SER B 1 52 ? 9.234 -14.414 5.109 1 98.38 52 SER B O 1
ATOM 1629 N N . GLN B 1 53 ? 10.875 -12.984 5.703 1 98.5 53 GLN B N 1
ATOM 1630 C CA . GLN B 1 53 ? 11.055 -13.602 7.012 1 98.5 53 GLN B CA 1
ATOM 1631 C C . GLN B 1 53 ? 9.797 -13.477 7.859 1 98.5 53 GLN B C 1
ATOM 1633 O O . GLN B 1 53 ? 9.391 -14.43 8.523 1 98.5 53 GLN B O 1
ATOM 1638 N N . VAL B 1 54 ? 9.18 -12.367 7.855 1 98.81 54 VAL B N 1
ATOM 1639 C CA . VAL B 1 54 ? 7.953 -12.133 8.609 1 98.81 54 VAL B CA 1
ATOM 1640 C C . VAL B 1 54 ? 6.84 -13.031 8.078 1 98.81 54 VAL B C 1
ATOM 1642 O O . VAL B 1 54 ? 6.137 -13.688 8.859 1 98.81 54 VAL B O 1
ATOM 1645 N N . MET B 1 55 ? 6.699 -13.086 6.738 1 98.75 55 MET B N 1
ATOM 1646 C CA . MET B 1 55 ? 5.609 -13.836 6.117 1 98.75 55 MET B CA 1
ATOM 1647 C C . MET B 1 55 ? 5.777 -15.328 6.355 1 98.75 55 MET B C 1
ATOM 1649 O O . MET B 1 55 ? 4.793 -16.062 6.414 1 98.75 55 MET B O 1
ATOM 1653 N N . LEU B 1 56 ? 7.047 -15.805 6.527 1 98.62 56 LEU B N 1
ATOM 1654 C CA . LEU B 1 56 ? 7.285 -17.203 6.867 1 98.62 56 LEU B CA 1
ATOM 1655 C C . LEU B 1 56 ? 6.75 -17.531 8.258 1 98.62 56 LEU B C 1
ATOM 1657 O O . LEU B 1 56 ? 6.281 -18.641 8.5 1 98.62 56 LEU B O 1
ATOM 1661 N N . GLU B 1 57 ? 6.758 -16.562 9.133 1 98.5 57 GLU B N 1
ATOM 1662 C CA . GLU B 1 57 ? 6.336 -16.75 10.516 1 98.5 57 GLU B CA 1
ATOM 1663 C C . GLU B 1 57 ? 4.859 -16.422 10.695 1 98.5 57 GLU B C 1
ATOM 1665 O O . GLU B 1 57 ? 4.168 -17.047 11.5 1 98.5 57 GLU B O 1
ATOM 1670 N N . ASN B 1 58 ? 4.375 -15.453 10.047 1 98.75 58 ASN B N 1
ATOM 1671 C CA . ASN B 1 58 ? 3.008 -14.953 10.078 1 98.75 58 ASN B CA 1
ATOM 1672 C C . ASN B 1 58 ? 2.455 -14.734 8.672 1 98.75 58 ASN B C 1
ATOM 1674 O O . ASN B 1 58 ? 2.744 -13.719 8.039 1 98.75 58 ASN B O 1
ATOM 1678 N N . PRO B 1 59 ? 1.673 -15.664 8.211 1 98.88 59 PRO B N 1
ATOM 1679 C CA . PRO B 1 59 ? 1.249 -15.609 6.812 1 98.88 59 PRO B CA 1
ATOM 1680 C C . PRO B 1 59 ? 0.188 -14.547 6.555 1 98.88 59 PRO B C 1
ATOM 1682 O O . PRO B 1 59 ? -0.164 -14.289 5.398 1 98.88 59 PRO B O 1
ATOM 1685 N N . ASN B 1 60 ? -0.393 -13.93 7.621 1 98.94 60 ASN B N 1
ATOM 1686 C CA . ASN B 1 60 ? -1.433 -12.922 7.438 1 98.94 60 ASN B CA 1
ATOM 1687 C C . ASN B 1 60 ? -0.899 -11.695 6.711 1 98.94 60 ASN B C 1
ATOM 1689 O O . ASN B 1 60 ? 0.111 -11.117 7.117 1 98.94 60 ASN B O 1
ATOM 1693 N N . ILE B 1 61 ? -1.568 -11.305 5.641 1 98.94 61 ILE B N 1
ATOM 1694 C CA . ILE B 1 61 ? -1.165 -10.125 4.887 1 98.94 61 ILE B CA 1
ATOM 1695 C C . ILE B 1 61 ? -2.395 -9.289 4.543 1 98.94 61 ILE B C 1
ATOM 1697 O O . ILE B 1 61 ? -3.525 -9.773 4.625 1 98.94 61 ILE B O 1
ATOM 1701 N N . SER B 1 62 ? -2.242 -8.086 4.188 1 98.94 62 SER B N 1
ATOM 1702 C CA . SER B 1 62 ? -3.211 -7.172 3.594 1 98.94 62 SER B CA 1
ATOM 1703 C C . SER B 1 62 ? -2.566 -6.312 2.508 1 98.94 62 SER B C 1
ATOM 1705 O O . SER B 1 62 ? -1.345 -6.316 2.35 1 98.94 62 SER B O 1
ATOM 1707 N N . GLY B 1 63 ? -3.383 -5.625 1.724 1 98.94 63 GLY B N 1
ATOM 1708 C CA . GLY B 1 63 ? -2.779 -4.797 0.693 1 98.94 63 GLY B CA 1
ATOM 1709 C C . GLY B 1 63 ? -3.795 -3.982 -0.087 1 98.94 63 GLY B C 1
ATOM 1710 O O . GLY B 1 63 ? -4.984 -3.986 0.239 1 98.94 63 GLY B O 1
ATOM 1711 N N . THR B 1 64 ? -3.246 -3.209 -0.996 1 98.94 64 THR B N 1
ATOM 1712 C CA . THR B 1 64 ? -4.059 -2.398 -1.897 1 98.94 64 THR B CA 1
ATOM 1713 C C . THR B 1 64 ? -3.533 -2.494 -3.328 1 98.94 64 THR B C 1
ATOM 1715 O O . THR B 1 64 ? -2.365 -2.818 -3.547 1 98.94 64 THR B O 1
ATOM 1718 N N . ILE B 1 65 ? -4.402 -2.303 -4.227 1 98.94 65 ILE B N 1
ATOM 1719 C CA . ILE B 1 65 ? -4.113 -2.174 -5.648 1 98.94 65 ILE B CA 1
ATOM 1720 C C . ILE B 1 65 ? -4.848 -0.958 -6.215 1 98.94 65 ILE B C 1
ATOM 1722 O O . ILE B 1 65 ? -6.074 -0.886 -6.164 1 98.94 65 ILE B O 1
ATOM 1726 N N . PHE B 1 66 ? -4.082 0.005 -6.766 1 98.56 66 PHE B N 1
ATOM 1727 C CA . PHE B 1 66 ? -4.73 1.159 -7.375 1 98.56 66 PHE B CA 1
ATOM 1728 C C . PHE B 1 66 ? -3.762 1.904 -8.289 1 98.56 66 PHE B C 1
ATOM 1730 O O . PHE B 1 66 ? -2.555 1.656 -8.258 1 98.56 66 PHE B O 1
ATOM 1737 N N . VAL B 1 67 ? -4.293 2.711 -9.164 1 96.75 67 VAL B N 1
ATOM 1738 C CA . VAL B 1 67 ? -3.58 3.752 -9.898 1 96.75 67 VAL B CA 1
ATOM 1739 C C . VAL B 1 67 ? -4.02 5.129 -9.398 1 96.75 67 VAL B C 1
ATOM 1741 O O . VAL B 1 67 ? -5.203 5.473 -9.477 1 96.75 67 VAL B O 1
ATOM 1744 N N . PRO B 1 68 ? -3.006 5.871 -8.914 1 97.12 68 PRO B N 1
ATOM 1745 C CA . PRO B 1 68 ? -3.389 7.18 -8.383 1 97.12 68 PRO B CA 1
ATOM 1746 C C . PRO B 1 68 ? -4.078 8.062 -9.422 1 97.12 68 PRO B C 1
ATOM 1748 O O . PRO B 1 68 ? -3.688 8.062 -10.594 1 97.12 68 PRO B O 1
ATOM 1751 N N . THR B 1 69 ? -5.133 8.758 -8.984 1 96.06 69 THR B N 1
ATOM 1752 C CA . THR B 1 69 ? -5.836 9.719 -9.828 1 96.06 69 THR B CA 1
ATOM 1753 C C . THR B 1 69 ? -6.324 10.906 -9 1 96.06 69 THR B C 1
ATOM 1755 O O . THR B 1 69 ? -6.707 10.75 -7.844 1 96.06 69 THR B O 1
ATOM 1758 N N . ARG B 1 70 ? -6.336 12.07 -9.625 1 92.69 70 ARG B N 1
ATOM 1759 C CA . ARG B 1 70 ? -6.91 13.25 -8.992 1 92.69 70 ARG B CA 1
ATOM 1760 C C . ARG B 1 70 ? -8.344 13.484 -9.461 1 92.69 70 ARG B C 1
ATOM 1762 O O . ARG B 1 70 ? -9.039 14.352 -8.938 1 92.69 70 ARG B O 1
ATOM 1769 N N . PHE B 1 71 ? -8.711 12.719 -10.43 1 92.38 71 PHE B N 1
ATOM 1770 C CA . PHE B 1 71 ? -10.078 12.789 -10.93 1 92.38 71 PHE B CA 1
ATOM 1771 C C . PHE B 1 71 ? -10.977 11.797 -10.203 1 92.38 71 PHE B C 1
ATOM 1773 O O . PHE B 1 71 ? -11.125 10.656 -10.641 1 92.38 71 PHE B O 1
ATOM 1780 N N . HIS B 1 72 ? -11.664 12.195 -9.195 1 89.25 72 HIS B N 1
ATOM 1781 C CA . HIS B 1 72 ? -12.367 11.367 -8.227 1 89.25 72 HIS B CA 1
ATOM 1782 C C . HIS B 1 72 ? -13.375 10.445 -8.906 1 89.25 72 HIS B C 1
ATOM 1784 O O . HIS B 1 72 ? -13.508 9.281 -8.539 1 89.25 72 HIS B O 1
ATOM 1790 N N . PRO B 1 73 ? -14.055 10.922 -9.914 1 91.5 73 PRO B N 1
ATOM 1791 C CA . PRO B 1 73 ? -15.031 10.047 -10.562 1 91.5 73 PRO B CA 1
ATOM 1792 C C . PRO B 1 73 ? -14.391 8.805 -11.172 1 91.5 73 PRO B C 1
ATOM 1794 O O . PRO B 1 73 ? -15.086 7.816 -11.438 1 91.5 73 PRO B O 1
ATOM 1797 N N . SER B 1 74 ? -13.062 8.828 -11.375 1 94.69 74 SER B N 1
ATOM 1798 C CA . SER B 1 74 ? -12.398 7.68 -11.977 1 94.69 74 SER B CA 1
ATOM 1799 C C . SER B 1 74 ? -11.68 6.836 -10.922 1 94.69 74 SER B C 1
ATOM 1801 O O . SER B 1 74 ? -11.047 5.832 -11.25 1 94.69 74 SER B O 1
ATOM 1803 N N . LEU B 1 75 ? -11.859 7.254 -9.688 1 95.88 75 LEU B N 1
ATOM 1804 C CA . LEU B 1 75 ? -11.164 6.562 -8.609 1 95.88 75 LEU B CA 1
ATOM 1805 C C . LEU B 1 75 ? -11.617 5.105 -8.516 1 95.88 75 LEU B C 1
ATOM 1807 O O . LEU B 1 75 ? -12.812 4.828 -8.422 1 95.88 75 LEU B O 1
ATOM 1811 N N . GLN B 1 76 ? -10.68 4.23 -8.641 1 97.81 76 GLN B N 1
ATOM 1812 C CA . GLN B 1 76 ? -10.844 2.801 -8.398 1 97.81 76 GLN B CA 1
ATOM 1813 C C . GLN B 1 76 ? -9.688 2.246 -7.578 1 97.81 76 GLN B C 1
ATOM 1815 O O . GLN B 1 76 ? -8.531 2.643 -7.777 1 97.81 76 GLN B O 1
ATOM 1820 N N . GLY B 1 77 ? -9.953 1.368 -6.691 1 98.44 77 GLY B N 1
ATOM 1821 C CA . GLY B 1 77 ? -8.922 0.71 -5.91 1 98.44 77 GLY B CA 1
ATOM 1822 C C . GLY B 1 77 ? -9.422 -0.5 -5.148 1 98.44 77 GLY B C 1
ATOM 1823 O O . GLY B 1 77 ? -10.562 -0.511 -4.672 1 98.44 77 GLY B O 1
ATOM 1824 N N . VAL B 1 78 ? -8.586 -1.437 -5.066 1 98.75 78 VAL B N 1
ATOM 1825 C CA . VAL B 1 78 ? -8.906 -2.643 -4.312 1 98.75 78 VAL B CA 1
ATOM 1826 C C . VAL B 1 78 ? -8.164 -2.633 -2.979 1 98.75 78 VAL B C 1
ATOM 1828 O O . VAL B 1 78 ? -6.984 -2.273 -2.922 1 98.75 78 VAL B O 1
ATOM 1831 N N . GLN B 1 79 ? -8.859 -2.928 -1.945 1 98.81 79 GLN B N 1
ATOM 1832 C CA . GLN B 1 79 ? -8.328 -3.338 -0.651 1 98.81 79 GLN B CA 1
ATOM 1833 C C . GLN B 1 79 ? -8.508 -4.836 -0.43 1 98.81 79 GLN B C 1
ATOM 1835 O O . GLN B 1 79 ? -9.57 -5.387 -0.734 1 98.81 79 GLN B O 1
ATOM 1840 N N . PHE B 1 80 ? -7.43 -5.523 0.13 1 98.88 80 PHE B N 1
ATOM 1841 C CA . PHE B 1 80 ? -7.602 -6.965 0.258 1 98.88 80 PHE B CA 1
ATOM 1842 C C . PHE B 1 80 ? -6.867 -7.492 1.483 1 98.88 80 PHE B C 1
ATOM 1844 O O . PHE B 1 80 ? -6.004 -6.809 2.037 1 98.88 80 PHE B O 1
ATOM 1851 N N . THR B 1 81 ? -7.273 -8.656 1.952 1 98.88 81 THR B N 1
ATOM 1852 C CA . THR B 1 81 ? -6.543 -9.492 2.904 1 98.88 81 THR B CA 1
ATOM 1853 C C . THR B 1 81 ? -6.309 -10.883 2.334 1 98.88 81 THR B C 1
ATOM 1855 O O . THR B 1 81 ? -6.934 -11.273 1.345 1 98.88 81 THR B O 1
ATOM 1858 N N . GLY B 1 82 ? -5.371 -11.531 2.939 1 98.75 82 GLY B N 1
ATOM 1859 C CA . GLY B 1 82 ? -5.082 -12.891 2.502 1 98.75 82 GLY B CA 1
ATOM 1860 C C . GLY B 1 82 ? -3.955 -13.539 3.281 1 98.75 82 GLY B C 1
ATOM 1861 O O . GLY B 1 82 ? -3.598 -13.078 4.367 1 98.75 82 GLY B O 1
ATOM 1862 N N . LYS B 1 83 ? -3.438 -14.633 2.701 1 98.88 83 LYS B N 1
ATOM 1863 C CA . LYS B 1 83 ? -2.324 -15.383 3.27 1 98.88 83 LYS B CA 1
ATOM 1864 C C . LYS B 1 83 ? -1.162 -15.477 2.285 1 98.88 83 LYS B C 1
ATOM 1866 O O . LYS B 1 83 ? -1.35 -15.859 1.129 1 98.88 83 LYS B O 1
ATOM 1871 N N . ALA B 1 84 ? -0.029 -15.125 2.768 1 98.88 84 ALA B N 1
ATOM 1872 C CA . ALA B 1 84 ? 1.184 -15.297 1.971 1 98.8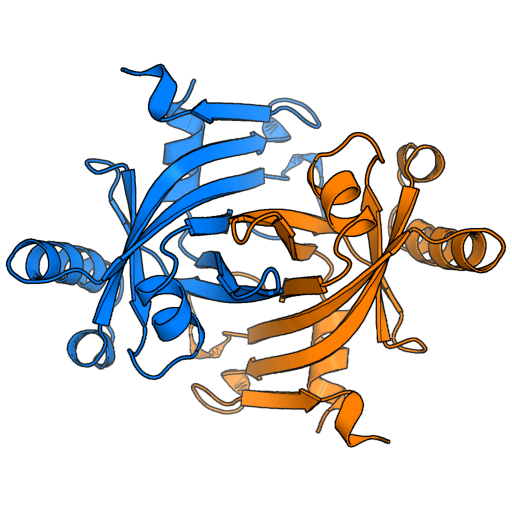8 84 ALA B CA 1
ATOM 1873 C C . ALA B 1 84 ? 1.815 -16.656 2.223 1 98.88 84 ALA B C 1
ATOM 1875 O O . ALA B 1 84 ? 1.832 -17.141 3.357 1 98.88 84 ALA B O 1
ATOM 1876 N N . ARG B 1 85 ? 2.312 -17.203 1.167 1 98.81 85 ARG B N 1
ATOM 1877 C CA . ARG B 1 85 ? 2.996 -18.484 1.276 1 98.81 85 ARG B CA 1
ATOM 1878 C C . ARG B 1 85 ? 4.086 -18.625 0.221 1 98.81 85 ARG B C 1
ATOM 1880 O O . ARG B 1 85 ? 3.863 -18.312 -0.954 1 98.81 85 ARG B O 1
ATOM 1887 N N . LYS B 1 86 ? 5.258 -19.062 0.696 1 98.75 86 LYS B N 1
ATOM 1888 C CA . LYS B 1 86 ? 6.301 -19.453 -0.254 1 98.75 86 LYS B CA 1
ATOM 1889 C C . LYS B 1 86 ? 5.961 -20.766 -0.946 1 98.75 86 LYS B C 1
ATOM 1891 O O . LYS B 1 86 ? 5.707 -21.781 -0.284 1 98.75 86 LYS B O 1
ATOM 1896 N N . LEU B 1 87 ? 5.984 -20.703 -2.273 1 98.56 87 LEU B N 1
ATOM 1897 C CA . LEU B 1 87 ? 5.594 -21.891 -3.023 1 98.56 87 LEU B CA 1
ATOM 1898 C C . LEU B 1 87 ? 6.781 -22.828 -3.205 1 98.56 87 LEU B C 1
ATOM 1900 O O . LEU B 1 87 ? 7.934 -22.375 -3.232 1 98.56 87 LEU B O 1
ATOM 1904 N N . GLU B 1 88 ? 6.48 -24.109 -3.271 1 98.25 88 GLU B N 1
ATOM 1905 C CA . GLU B 1 88 ? 7.492 -25.141 -3.453 1 98.25 88 GLU B CA 1
ATOM 1906 C C . GLU B 1 88 ? 7.023 -26.203 -4.449 1 98.25 88 GLU B C 1
ATOM 1908 O O . GLU B 1 88 ? 5.844 -26.25 -4.809 1 98.25 88 GLU B O 1
ATOM 1913 N N . GLY B 1 89 ? 7.961 -26.969 -5.008 1 97.44 89 GLY B N 1
ATOM 1914 C CA . GLY B 1 89 ? 7.656 -28.094 -5.867 1 97.44 89 GLY B CA 1
ATOM 1915 C C . GLY B 1 89 ? 6.918 -27.703 -7.133 1 97.44 89 GLY B C 1
ATOM 1916 O O . GLY B 1 89 ? 7.281 -26.719 -7.785 1 97.44 89 GLY B O 1
ATOM 1917 N N . ASP B 1 90 ? 5.871 -28.438 -7.473 1 97.94 90 ASP B N 1
ATOM 1918 C CA . ASP B 1 90 ? 5.141 -28.25 -8.719 1 97.94 90 ASP B CA 1
ATOM 1919 C C . ASP B 1 90 ? 4.379 -26.938 -8.719 1 97.94 90 ASP B C 1
ATOM 1921 O O . ASP B 1 90 ? 4.289 -26.25 -9.742 1 97.94 90 ASP B O 1
ATOM 1925 N N . GLU B 1 91 ? 3.854 -26.641 -7.605 1 97.88 91 GLU B N 1
ATOM 1926 C CA . GLU B 1 91 ? 3.125 -25.375 -7.504 1 97.88 91 GLU B CA 1
ATOM 1927 C C . GLU B 1 91 ? 4.035 -24.188 -7.805 1 97.88 91 GLU B C 1
ATOM 1929 O O . GLU B 1 91 ? 3.625 -23.25 -8.484 1 97.88 91 GLU B O 1
ATOM 1934 N N . LYS B 1 92 ? 5.23 -24.312 -7.191 1 97.94 92 LYS B N 1
ATOM 1935 C CA . LYS B 1 92 ? 6.23 -23.281 -7.465 1 97.94 92 LYS B CA 1
ATOM 1936 C C . LYS B 1 92 ? 6.523 -23.188 -8.961 1 97.94 92 LYS B C 1
ATOM 1938 O O . LYS B 1 92 ? 6.547 -22.078 -9.523 1 97.94 92 LYS B O 1
ATOM 1943 N N . ASN B 1 93 ? 6.703 -24.266 -9.609 1 97.06 93 ASN B N 1
ATOM 1944 C CA . ASN B 1 93 ? 7.043 -24.297 -11.031 1 97.06 93 ASN B CA 1
ATOM 1945 C C . ASN B 1 93 ? 5.926 -23.703 -11.891 1 97.06 93 ASN B C 1
ATOM 1947 O O . ASN B 1 93 ? 6.188 -22.922 -12.805 1 97.06 93 ASN B O 1
ATOM 1951 N N . ILE B 1 94 ? 4.742 -24.062 -11.57 1 97.69 94 ILE B N 1
ATOM 1952 C CA . ILE B 1 94 ? 3.584 -23.562 -12.312 1 97.69 94 ILE B CA 1
ATOM 1953 C C . ILE B 1 94 ? 3.471 -22.047 -12.141 1 97.69 94 ILE B C 1
ATOM 1955 O O . ILE B 1 94 ? 3.307 -21.328 -13.117 1 97.69 94 ILE B O 1
ATOM 1959 N N . ALA B 1 95 ? 3.531 -21.609 -10.922 1 98 95 ALA B N 1
ATOM 1960 C CA . ALA B 1 95 ? 3.436 -20.172 -10.625 1 98 95 ALA B CA 1
ATOM 1961 C C . ALA B 1 95 ? 4.57 -19.406 -11.289 1 98 95 ALA B C 1
ATOM 1963 O O . ALA B 1 95 ? 4.359 -18.297 -11.805 1 98 95 ALA B O 1
ATOM 1964 N N . ARG B 1 96 ? 5.742 -19.984 -11.211 1 96.69 96 ARG B N 1
ATOM 1965 C CA . ARG B 1 96 ? 6.895 -19.359 -11.852 1 96.69 96 ARG B CA 1
ATOM 1966 C C . ARG B 1 96 ? 6.656 -19.156 -13.344 1 96.69 96 ARG B C 1
ATOM 1968 O O . ARG B 1 96 ? 6.957 -18.094 -13.883 1 96.69 96 ARG B O 1
ATOM 1975 N N . GLU B 1 97 ? 6.141 -20.109 -13.977 1 95.88 97 GLU B N 1
ATOM 1976 C CA . GLU B 1 97 ? 5.855 -20.016 -15.406 1 95.88 97 GLU B CA 1
ATOM 1977 C C . GLU B 1 97 ? 4.812 -18.938 -15.688 1 95.88 97 GLU B C 1
ATOM 1979 O O . GLU B 1 97 ? 4.938 -18.188 -16.656 1 95.88 97 GLU B O 1
ATOM 1984 N N . LEU B 1 98 ? 3.791 -18.891 -14.875 1 96.75 98 LEU B N 1
ATOM 1985 C CA . LEU B 1 98 ? 2.781 -17.844 -15.023 1 96.75 98 LEU B CA 1
ATOM 1986 C C . LEU B 1 98 ? 3.404 -16.453 -14.883 1 96.75 98 LEU B C 1
ATOM 1988 O O . LEU B 1 98 ? 3.098 -15.547 -15.656 1 96.75 98 LEU B O 1
ATOM 1992 N N . TYR B 1 99 ? 4.258 -16.344 -13.867 1 97.31 99 TYR B N 1
ATOM 1993 C CA . TYR B 1 99 ? 4.918 -15.07 -13.609 1 97.31 99 TYR B CA 1
ATOM 1994 C C . TYR B 1 99 ? 5.832 -14.688 -14.766 1 97.31 99 TYR B C 1
ATOM 1996 O O . TYR B 1 99 ? 5.836 -13.539 -15.219 1 97.31 99 TYR B O 1
ATOM 2004 N N . LYS B 1 100 ? 6.57 -15.609 -15.344 1 95.56 100 LYS B N 1
ATOM 2005 C CA . LYS B 1 100 ? 7.543 -15.375 -16.406 1 95.56 100 LYS B CA 1
ATOM 2006 C C . LYS B 1 100 ? 6.848 -15.016 -17.719 1 95.56 100 LYS B C 1
ATOM 2008 O O . LYS B 1 100 ? 7.457 -14.406 -18.594 1 95.56 100 LYS B O 1
ATOM 2013 N N . LYS B 1 101 ? 5.637 -15.453 -17.875 1 94.56 101 LYS B N 1
ATOM 2014 C CA . LYS B 1 101 ? 4.875 -15.078 -19.062 1 94.56 101 LYS B CA 1
ATOM 2015 C C . LYS B 1 101 ? 4.633 -13.57 -19.109 1 94.56 101 LYS B C 1
ATOM 2017 O O . LYS B 1 101 ? 4.547 -12.977 -20.188 1 94.56 101 LYS B O 1
ATOM 2022 N N . GLU B 1 102 ? 4.559 -12.984 -17.891 1 94.31 102 GLU B N 1
ATOM 2023 C CA . GLU B 1 102 ? 4.238 -11.562 -17.812 1 94.31 102 GLU B CA 1
ATOM 2024 C C . GLU B 1 102 ? 5.5 -10.719 -17.688 1 94.31 102 GLU B C 1
ATOM 2026 O O . GLU B 1 102 ? 5.562 -9.602 -18.203 1 94.31 102 GLU B O 1
ATOM 2031 N N . TYR B 1 103 ? 6.402 -11.289 -16.984 1 92.31 103 TYR B N 1
ATOM 2032 C CA . TYR B 1 103 ? 7.613 -10.531 -16.688 1 92.31 103 TYR B CA 1
ATOM 2033 C C . TYR B 1 103 ? 8.852 -11.281 -17.156 1 92.31 103 TYR B C 1
ATOM 2035 O O . TYR B 1 103 ? 9.008 -12.469 -16.859 1 92.31 103 TYR B O 1
ATOM 2043 N N . SER B 1 104 ? 9.609 -10.633 -18.047 1 80.5 104 SER B N 1
ATOM 2044 C CA . SER B 1 104 ? 10.852 -11.211 -18.547 1 80.5 104 SER B CA 1
ATOM 2045 C C . SER B 1 104 ? 12.055 -10.672 -17.781 1 80.5 104 SER B C 1
ATOM 2047 O O . SER B 1 104 ? 12.531 -9.57 -18.047 1 80.5 104 SER B O 1
ATOM 2049 N N . HIS B 1 105 ? 12.352 -11.289 -16.688 1 73.38 105 HIS B N 1
ATOM 2050 C CA . HIS B 1 105 ? 13.516 -10.836 -15.93 1 73.38 105 HIS B CA 1
ATOM 2051 C C . HIS B 1 105 ? 14.344 -12.016 -15.43 1 73.38 105 HIS B C 1
ATOM 2053 O O . HIS B 1 105 ? 13.797 -12.984 -14.898 1 73.38 105 HIS B O 1
ATOM 2059 N N . GLU B 1 106 ? 15.531 -11.859 -15.695 1 71.56 106 GLU B N 1
ATOM 2060 C CA . GLU B 1 106 ? 16.469 -12.922 -15.359 1 71.56 106 GLU B CA 1
ATOM 2061 C C . GLU B 1 106 ? 16.438 -13.25 -13.867 1 71.56 106 GLU B C 1
ATOM 2063 O O . GLU B 1 106 ? 16.719 -14.383 -13.469 1 71.56 106 GLU B O 1
ATOM 2068 N N . LEU B 1 107 ? 16.078 -12.336 -13.078 1 73.75 107 LEU B N 1
ATOM 2069 C CA . LEU B 1 107 ? 16.109 -12.5 -11.625 1 73.75 107 LEU B CA 1
ATOM 2070 C C . LEU B 1 107 ? 14.977 -13.398 -11.148 1 73.75 107 LEU B C 1
ATOM 2072 O O . LEU B 1 107 ? 15.016 -13.922 -10.031 1 73.75 107 LEU B O 1
ATOM 2076 N N . ILE B 1 108 ? 14.039 -13.664 -11.859 1 82.94 108 ILE B N 1
ATOM 2077 C CA . ILE B 1 108 ? 12.883 -14.461 -11.461 1 82.94 108 ILE B CA 1
ATOM 2078 C C . ILE B 1 108 ? 13.336 -15.867 -11.07 1 82.94 108 ILE B C 1
ATOM 2080 O O . ILE B 1 108 ? 12.797 -16.469 -10.141 1 82.94 108 ILE B O 1
ATOM 2084 N N . ASP B 1 109 ? 14.391 -16.328 -11.672 1 84.12 109 ASP B N 1
ATOM 2085 C CA . ASP B 1 109 ? 14.875 -17.688 -11.422 1 84.12 109 ASP B CA 1
ATOM 2086 C C . ASP B 1 109 ? 15.672 -17.75 -10.125 1 84.12 109 ASP B C 1
ATOM 2088 O O . ASP B 1 109 ? 15.875 -18.828 -9.57 1 84.12 109 ASP B O 1
ATOM 2092 N N . LYS B 1 110 ? 16.125 -16.641 -9.648 1 90.25 110 LYS B N 1
ATOM 2093 C CA . LYS B 1 110 ? 16.984 -16.609 -8.469 1 90.25 110 LYS B CA 1
ATOM 2094 C C . LYS B 1 110 ? 16.172 -16.281 -7.219 1 90.25 110 LYS B C 1
ATOM 2096 O O . LYS B 1 110 ? 16.656 -16.438 -6.094 1 90.25 110 LYS B O 1
ATOM 2101 N N . LEU B 1 111 ? 14.984 -15.867 -7.402 1 94.5 111 LEU B N 1
ATOM 2102 C CA . LEU B 1 111 ? 14.164 -15.43 -6.281 1 94.5 111 LEU B CA 1
ATOM 2103 C C . LEU B 1 111 ? 13.117 -16.469 -5.93 1 94.5 111 LEU B C 1
ATOM 2105 O O . LEU B 1 111 ? 12.852 -17.391 -6.715 1 94.5 111 LEU B O 1
ATOM 2109 N N . SER B 1 112 ? 12.656 -16.328 -4.762 1 97.38 112 SER B N 1
ATOM 2110 C CA . SER B 1 112 ? 11.578 -17.219 -4.332 1 97.38 112 SER B CA 1
ATOM 2111 C C . SER B 1 112 ? 10.234 -16.766 -4.895 1 97.38 112 SER B C 1
ATOM 2113 O O . SER B 1 112 ? 9.969 -15.562 -4.984 1 97.38 112 SER B O 1
ATOM 2115 N N . ILE B 1 113 ? 9.406 -17.797 -5.191 1 98.19 113 ILE B N 1
ATOM 2116 C CA . ILE B 1 113 ? 8.062 -17.547 -5.715 1 98.19 113 ILE B CA 1
ATOM 2117 C C . ILE B 1 113 ? 7.043 -17.625 -4.578 1 98.19 113 ILE B C 1
ATOM 2119 O O . ILE B 1 113 ? 7.031 -18.594 -3.816 1 98.19 113 ILE B O 1
ATOM 2123 N N . TRP B 1 114 ? 6.211 -16.594 -4.488 1 98.88 114 TRP B N 1
ATOM 2124 C CA . TRP B 1 114 ? 5.242 -16.516 -3.402 1 98.88 114 TRP B CA 1
ATOM 2125 C C . TRP B 1 114 ? 3.824 -16.344 -3.945 1 98.88 114 TRP B C 1
ATOM 2127 O O . TRP B 1 114 ? 3.635 -15.906 -5.082 1 98.88 114 TRP B O 1
ATOM 2137 N N . GLU B 1 115 ? 2.873 -16.75 -3.162 1 98.88 115 GLU B N 1
ATOM 2138 C CA . GLU B 1 115 ? 1.483 -16.375 -3.416 1 98.88 115 GLU B CA 1
ATOM 2139 C C . GLU B 1 115 ? 0.931 -15.5 -2.295 1 98.88 115 GLU B C 1
ATOM 2141 O O . GLU B 1 115 ? 1.328 -15.641 -1.137 1 98.88 115 GLU B O 1
ATOM 2146 N N . ALA B 1 116 ? 0.117 -14.594 -2.609 1 98.88 116 ALA B N 1
ATOM 2147 C CA . ALA B 1 116 ? -0.889 -14.008 -1.727 1 98.88 116 ALA B CA 1
ATOM 2148 C C . ALA B 1 116 ? -2.281 -14.547 -2.053 1 98.88 116 ALA B C 1
ATOM 2150 O O . ALA B 1 116 ? -2.924 -14.086 -2.998 1 98.88 116 ALA B O 1
ATOM 2151 N N . LYS B 1 117 ? -2.674 -15.5 -1.342 1 98.81 117 LYS B N 1
ATOM 2152 C CA . LYS B 1 117 ? -4.004 -16.062 -1.541 1 98.81 117 LYS B CA 1
ATOM 2153 C C . LYS B 1 117 ? -5.082 -15.156 -0.954 1 98.81 117 LYS B C 1
ATOM 2155 O O . LYS B 1 117 ? -5.117 -14.93 0.257 1 98.81 117 LYS B O 1
ATOM 2160 N N . LEU B 1 118 ? -6.023 -14.703 -1.764 1 98.62 118 LEU B N 1
ATOM 2161 C CA . LEU B 1 118 ? -7.012 -13.719 -1.338 1 98.62 118 LEU B CA 1
ATOM 2162 C C . LEU B 1 118 ? -8.062 -14.359 -0.442 1 98.62 118 LEU B C 1
ATOM 2164 O O . LEU B 1 118 ? -8.516 -15.477 -0.709 1 98.62 118 LEU B O 1
ATOM 2168 N N . GLU B 1 119 ? -8.406 -13.695 0.616 1 98.38 119 GLU B N 1
ATOM 2169 C CA . GLU B 1 119 ? -9.477 -14.133 1.508 1 98.38 119 GLU B CA 1
ATOM 2170 C C . GLU B 1 119 ? -10.609 -13.117 1.543 1 98.38 119 GLU B C 1
ATOM 2172 O O . GLU B 1 119 ? -11.758 -13.477 1.805 1 98.38 119 GLU B O 1
ATOM 2177 N N . TYR B 1 120 ? -10.312 -11.906 1.373 1 98.12 120 TYR B N 1
ATOM 2178 C CA . TYR B 1 120 ? -11.242 -10.781 1.335 1 98.12 120 TYR B CA 1
ATOM 2179 C C . TYR B 1 120 ? -10.773 -9.711 0.355 1 98.12 120 TYR B C 1
ATOM 2181 O O . TYR B 1 120 ? -9.57 -9.492 0.2 1 98.12 120 TYR B O 1
ATOM 2189 N N . ALA B 1 121 ? -11.711 -9.102 -0.353 1 98.44 121 ALA B N 1
ATOM 2190 C CA . ALA B 1 121 ? -11.391 -7.973 -1.224 1 98.44 121 ALA B CA 1
ATOM 2191 C C . ALA B 1 121 ? -12.578 -7.016 -1.331 1 98.44 121 ALA B C 1
ATOM 2193 O O . ALA B 1 121 ? -13.734 -7.449 -1.35 1 98.44 121 ALA B O 1
ATOM 2194 N N . ARG B 1 122 ? -12.25 -5.77 -1.385 1 97.56 122 ARG B N 1
ATOM 2195 C CA . ARG B 1 122 ? -13.258 -4.746 -1.634 1 97.56 122 ARG B CA 1
ATOM 2196 C C . ARG B 1 122 ? -12.773 -3.742 -2.674 1 97.56 122 ARG B C 1
ATOM 2198 O O . ARG B 1 122 ? -11.594 -3.385 -2.697 1 97.56 122 ARG B O 1
ATOM 2205 N N . LEU B 1 123 ? -13.656 -3.4 -3.57 1 98.19 123 LEU B N 1
ATOM 2206 C CA . LEU B 1 123 ? -13.367 -2.475 -4.66 1 98.19 123 LEU B CA 1
ATOM 2207 C C . LEU B 1 123 ? -14.195 -1.199 -4.52 1 98.19 123 LEU B C 1
ATOM 2209 O O . LEU B 1 123 ? -15.422 -1.247 -4.539 1 98.19 123 LEU B O 1
ATOM 2213 N N . ILE B 1 124 ? -13.539 -0.082 -4.281 1 97.44 124 ILE B N 1
ATOM 2214 C CA . ILE B 1 124 ? -14.195 1.202 -4.512 1 97.44 124 ILE B CA 1
ATOM 2215 C C . ILE B 1 124 ? -14.148 1.545 -5.996 1 97.44 124 ILE B C 1
ATOM 2217 O O . ILE B 1 124 ? -13.094 1.438 -6.637 1 97.44 124 ILE B O 1
ATOM 2221 N N . ASP B 1 125 ? -15.281 1.827 -6.547 1 96.69 125 ASP B N 1
ATOM 2222 C CA . ASP B 1 125 ? -15.398 2.164 -7.965 1 96.69 125 ASP B CA 1
ATOM 2223 C C . ASP B 1 125 ? -16.344 3.352 -8.164 1 96.69 125 ASP B C 1
ATOM 2225 O O . ASP B 1 125 ? -17.547 3.176 -8.297 1 96.69 125 ASP B O 1
ATOM 2229 N N . ASN B 1 126 ? -15.742 4.535 -8.289 1 95.31 126 ASN B N 1
ATOM 2230 C CA . ASN B 1 126 ? -16.531 5.762 -8.375 1 95.31 126 ASN B CA 1
ATOM 2231 C C . ASN B 1 126 ? -17.219 5.891 -9.734 1 95.31 126 ASN B C 1
ATOM 2233 O O . ASN B 1 126 ? -18.125 6.707 -9.898 1 95.31 126 ASN B O 1
ATOM 2237 N N . SER B 1 127 ? -16.75 5.074 -10.703 1 93.12 127 SER B N 1
ATOM 2238 C CA . SER B 1 127 ? -17.422 5.109 -12 1 93.12 127 SER B CA 1
ATOM 2239 C C . SER B 1 127 ? -18.828 4.555 -11.914 1 93.12 127 SER B C 1
ATOM 2241 O O . SER B 1 127 ? -19.656 4.801 -12.797 1 93.12 127 SER B O 1
ATOM 2243 N N . LEU B 1 128 ? -19.156 3.824 -10.875 1 93.5 128 LEU B N 1
ATOM 2244 C CA . LEU B 1 128 ? -20.469 3.254 -10.625 1 93.5 128 LEU B CA 1
ATOM 2245 C C . LEU B 1 128 ? -21.297 4.164 -9.727 1 93.5 128 LEU B C 1
ATOM 2247 O O . LEU B 1 128 ? -22.438 3.838 -9.391 1 93.5 128 LEU B O 1
ATOM 2251 N N . GLY B 1 129 ? -20.781 5.25 -9.383 1 90.88 129 GLY B N 1
ATOM 2252 C CA . GLY B 1 129 ? -21.297 6.152 -8.367 1 90.88 129 GLY B CA 1
ATOM 2253 C C . GLY B 1 129 ? -20.297 6.469 -7.273 1 90.88 129 GLY B C 1
ATOM 2254 O O . GLY B 1 129 ? -19.562 5.59 -6.828 1 90.88 129 GLY B O 1
ATOM 2255 N N . LEU B 1 130 ? -20.266 7.652 -6.945 1 86.19 130 LEU B N 1
ATOM 2256 C CA . LEU B 1 130 ? -19.297 8.086 -5.957 1 86.19 130 LEU B CA 1
ATOM 2257 C C . LEU B 1 130 ? -19.375 7.234 -4.695 1 86.19 130 LEU B C 1
ATOM 2259 O O . LEU B 1 130 ? -20.469 7.074 -4.121 1 86.19 130 LEU B O 1
ATOM 2263 N N . PHE B 1 131 ? -18.281 6.605 -4.336 1 86.44 131 PHE B N 1
ATOM 2264 C CA . PHE B 1 131 ? -18.062 5.801 -3.141 1 86.44 131 PHE B CA 1
ATOM 2265 C C . PHE B 1 131 ? -18.812 4.477 -3.238 1 86.44 131 PHE B C 1
ATOM 2267 O O . PHE B 1 131 ? -19.25 3.93 -2.225 1 86.44 131 PHE B O 1
ATOM 2274 N N . SER B 1 132 ? -19.109 4.102 -4.48 1 94.81 132 SER B N 1
ATOM 2275 C CA . SER B 1 132 ? -19.656 2.766 -4.652 1 94.81 132 SER B CA 1
ATOM 2276 C C . SER B 1 132 ? -18.625 1.69 -4.34 1 94.81 132 SER B C 1
ATOM 2278 O O . SER B 1 132 ? -17.5 1.735 -4.844 1 94.81 132 SER B O 1
ATOM 2280 N N . VAL B 1 133 ? -19.016 0.735 -3.463 1 96 133 VAL B N 1
ATOM 2281 C CA . VAL B 1 133 ? -18.094 -0.312 -3.029 1 96 133 VAL B CA 1
ATOM 2282 C C . VAL B 1 133 ? -18.719 -1.684 -3.279 1 96 133 VAL B C 1
ATOM 2284 O O . VAL B 1 133 ? -19.906 -1.892 -3.012 1 96 133 VAL B O 1
ATOM 2287 N N . ILE B 1 134 ? -17.938 -2.557 -3.871 1 96.38 134 ILE B N 1
ATOM 2288 C CA . ILE B 1 134 ? -18.266 -3.971 -4.02 1 96.38 134 ILE B CA 1
ATOM 2289 C C . ILE B 1 134 ? -17.312 -4.812 -3.17 1 96.38 134 ILE B C 1
ATOM 2291 O O . ILE B 1 134 ? -16.109 -4.543 -3.119 1 96.38 134 ILE B O 1
ATOM 2295 N N . GLU B 1 135 ? -17.922 -5.898 -2.557 1 96.12 135 GLU B N 1
ATOM 2296 C CA . GLU B 1 135 ? -17.078 -6.715 -1.679 1 96.12 135 GLU B CA 1
ATOM 2297 C C . GLU B 1 135 ? -17.141 -8.1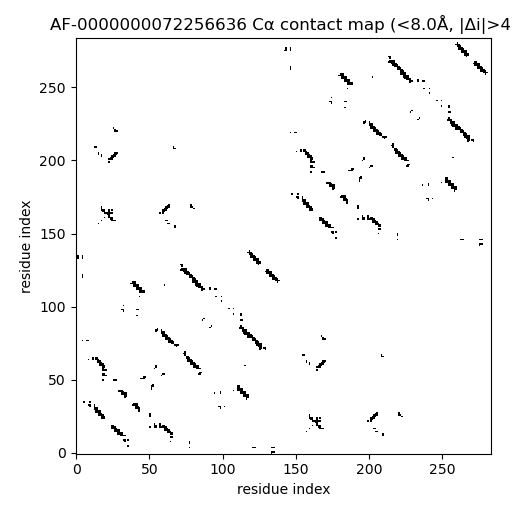88 -2.072 1 96.12 135 GLU B C 1
ATOM 2299 O O . GLU B 1 135 ? -18.141 -8.641 -2.643 1 96.12 135 GLU B O 1
ATOM 2304 N N . TRP B 1 136 ? -16.016 -8.875 -1.854 1 96.69 136 TRP B N 1
ATOM 2305 C CA . TRP B 1 136 ? -15.883 -10.32 -1.982 1 96.69 136 TRP B CA 1
ATOM 2306 C C . TRP B 1 136 ? -15.289 -10.922 -0.718 1 96.69 136 TRP B C 1
ATOM 2308 O O . TRP B 1 136 ? -14.312 -10.398 -0.173 1 96.69 136 TRP B O 1
ATOM 2318 N N . ASN B 1 137 ? -15.961 -11.891 -0.187 1 95 137 ASN B N 1
ATOM 2319 C CA . ASN B 1 137 ? -15.477 -12.648 0.96 1 95 137 ASN B CA 1
ATOM 2320 C C . ASN B 1 137 ? -15.336 -14.133 0.63 1 95 137 ASN B C 1
ATOM 2322 O O . ASN B 1 137 ? -16.328 -14.805 0.32 1 95 137 ASN B O 1
ATOM 2326 N N . GLY B 1 138 ? -14.086 -14.57 0.587 1 87.81 138 GLY B N 1
ATOM 2327 C CA . GLY B 1 138 ? -13.797 -15.945 0.212 1 87.81 138 GLY B CA 1
ATOM 2328 C C . GLY B 1 138 ? -14.445 -16.969 1.127 1 87.81 138 GLY B C 1
ATOM 2329 O O . GLY B 1 138 ? -14.656 -18.109 0.736 1 87.81 138 GLY B O 1
ATOM 2330 N N . GLU B 1 139 ? -14.711 -16.656 2.381 1 76.38 139 GLU B N 1
ATOM 2331 C CA . GLU B 1 139 ? -15.383 -17.578 3.287 1 76.38 139 GLU B CA 1
ATOM 2332 C C . GLU B 1 139 ? -16.875 -17.688 2.959 1 76.38 139 GLU B C 1
ATOM 2334 O O . GLU B 1 139 ? -17.531 -18.625 3.377 1 76.38 139 GLU B O 1
ATOM 2339 N N . GLU B 1 140 ? -17.438 -16.625 2.492 1 60.97 140 GLU B N 1
ATOM 2340 C CA . GLU B 1 140 ? -18.859 -16.703 2.24 1 60.97 140 GLU B CA 1
ATOM 2341 C C . GLU B 1 140 ? -19.188 -17.719 1.15 1 60.97 140 GLU B C 1
ATOM 2343 O O . GLU B 1 140 ? -20.344 -18.125 0.987 1 60.97 140 GLU B O 1
ATOM 2348 N N . TYR B 1 141 ? -18.312 -18.141 0.289 1 42.91 141 TYR B N 1
ATOM 2349 C CA . TYR B 1 141 ? -18.656 -19.094 -0.758 1 42.91 141 TYR B CA 1
ATOM 2350 C C . TYR B 1 141 ? -18.547 -20.531 -0.25 1 42.91 141 TYR B C 1
ATOM 2352 O O . TYR B 1 141 ? -18.781 -21.484 -0.995 1 42.91 141 TYR B O 1
ATOM 2360 N N . PHE B 1 142 ? -18.031 -20.766 0.944 1 36.25 142 PHE B N 1
ATOM 2361 C CA . PHE B 1 142 ? -18.328 -22.109 1.438 1 36.25 142 PHE B CA 1
ATOM 2362 C C . PHE B 1 142 ? -19.547 -22.109 2.348 1 36.25 142 PHE B C 1
ATOM 2364 O O . PHE B 1 142 ? -19.797 -21.125 3.053 1 36.25 142 PHE B O 1
#